Protein AF-A0A1H9D4H9-F1 (afdb_monomer)

Solvent-accessible surface area (backbone atoms only — not comparable to full-atom values): 11178 Å² total; per-residue (Å²): 111,78,70,59,55,57,53,53,54,55,55,55,55,56,53,53,57,52,51,54,52,53,51,52,52,51,53,45,40,70,75,15,50,81,65,98,83,76,92,59,64,77,40,55,32,38,53,72,90,82,38,67,74,41,80,56,94,44,71,64,58,40,69,73,37,73,56,44,46,46,28,37,34,53,35,36,35,32,48,80,96,44,78,44,79,38,47,21,41,35,42,37,32,69,83,77,74,46,74,30,62,32,67,25,40,93,77,70,44,82,38,57,80,39,59,40,72,57,45,68,47,70,42,93,48,68,68,51,46,55,52,40,48,58,50,49,50,54,60,61,42,35,63,54,86,52,50,78,46,80,72,44,80,60,76,52,38,37,36,34,30,33,30,42,87,86,47,101,48,60,70,34,24,41,38,38,34,34,58,93,37,24,34,47,35,44,32,38,23,37,59,88,80,63,47,76,75,45,79,39,100

Structure (mmCIF, N/CA/C/O backbone):
data_AF-A0A1H9D4H9-F1
#
_entry.id   AF-A0A1H9D4H9-F1
#
loop_
_atom_site.group_PDB
_atom_site.id
_atom_site.type_symbol
_atom_site.label_atom_id
_atom_site.label_alt_id
_atom_site.label_comp_id
_atom_site.label_asym_id
_atom_site.label_entity_id
_atom_site.label_seq_id
_atom_site.pdbx_PDB_ins_code
_atom_site.Cartn_x
_atom_site.Cartn_y
_atom_site.Cartn_z
_atom_site.occupancy
_atom_site.B_iso_or_equiv
_atom_site.auth_seq_id
_atom_site.auth_comp_id
_atom_site.auth_asym_id
_atom_site.auth_atom_id
_atom_site.pdbx_PDB_model_num
ATOM 1 N N . MET A 1 1 ? 35.170 -11.767 28.342 1.00 50.78 1 MET A N 1
ATOM 2 C CA . MET A 1 1 ? 33.877 -12.378 27.950 1.00 50.78 1 MET A CA 1
ATOM 3 C C . MET A 1 1 ? 32.816 -11.362 27.512 1.00 50.78 1 MET A C 1
ATOM 5 O O . MET A 1 1 ? 32.303 -11.534 26.418 1.00 50.78 1 MET A O 1
ATOM 9 N N . LYS A 1 2 ? 32.535 -10.269 28.248 1.00 44.97 2 LYS A N 1
ATOM 10 C CA . LYS A 1 2 ? 31.530 -9.253 27.831 1.00 44.97 2 LYS A CA 1
ATOM 11 C C . LYS A 1 2 ? 31.783 -8.592 26.458 1.00 44.97 2 LYS A C 1
ATOM 13 O O . LYS A 1 2 ? 30.833 -8.345 25.730 1.00 44.97 2 LYS A O 1
ATOM 18 N N . LYS A 1 3 ? 33.046 -8.360 26.066 1.00 45.44 3 LYS A N 1
ATOM 19 C CA . LYS A 1 3 ? 33.388 -7.782 24.747 1.00 45.44 3 LYS A CA 1
ATOM 20 C C . LYS A 1 3 ? 33.215 -8.761 23.574 1.00 45.44 3 LYS A C 1
ATOM 22 O O . LYS A 1 3 ? 32.896 -8.322 22.483 1.00 45.44 3 LYS A O 1
ATOM 27 N N . ILE A 1 4 ? 33.376 -10.069 23.798 1.00 53.84 4 ILE A N 1
ATOM 28 C CA . ILE A 1 4 ? 33.239 -11.095 22.744 1.00 53.84 4 ILE A CA 1
ATOM 29 C C . ILE A 1 4 ? 31.760 -11.288 22.376 1.00 53.84 4 ILE A C 1
ATOM 31 O O . ILE A 1 4 ? 31.432 -11.415 21.203 1.00 53.84 4 ILE A O 1
ATOM 35 N N . ILE A 1 5 ? 30.861 -11.207 23.362 1.00 53.88 5 ILE A N 1
ATOM 36 C CA . ILE A 1 5 ? 29.409 -11.299 23.143 1.00 53.88 5 ILE A CA 1
ATOM 37 C C . ILE A 1 5 ? 28.909 -10.132 22.270 1.00 53.88 5 ILE A C 1
ATOM 39 O O . ILE A 1 5 ? 28.113 -10.353 21.365 1.00 53.88 5 ILE A O 1
ATOM 43 N N . LEU A 1 6 ? 29.432 -8.914 22.466 1.00 47.88 6 LEU A N 1
ATOM 44 C CA . LEU A 1 6 ? 29.043 -7.739 21.674 1.00 47.88 6 LEU A CA 1
ATOM 45 C C . LEU A 1 6 ? 29.435 -7.860 20.185 1.00 47.88 6 LEU A C 1
ATOM 47 O O . LEU A 1 6 ? 28.669 -7.456 19.317 1.00 47.88 6 LEU A O 1
ATOM 51 N N . TYR A 1 7 ? 30.591 -8.463 19.883 1.00 48.72 7 TYR A N 1
ATOM 52 C CA . TYR A 1 7 ? 31.032 -8.700 18.500 1.00 48.72 7 TYR A CA 1
ATOM 53 C C . TYR A 1 7 ? 30.215 -9.790 17.794 1.00 48.72 7 TYR A C 1
ATOM 55 O O . TYR A 1 7 ? 29.928 -9.663 16.607 1.00 48.72 7 TYR A O 1
ATOM 63 N N . ILE A 1 8 ? 29.793 -10.831 18.517 1.00 54.91 8 ILE A N 1
ATOM 64 C CA . ILE A 1 8 ? 28.962 -11.904 17.952 1.00 54.91 8 ILE A CA 1
ATOM 65 C C . ILE A 1 8 ? 27.572 -11.369 17.569 1.00 54.91 8 ILE A C 1
ATOM 67 O O . ILE A 1 8 ? 27.093 -11.660 16.476 1.00 54.91 8 ILE A O 1
ATOM 71 N N . PHE A 1 9 ? 26.959 -10.515 18.399 1.00 50.50 9 PHE A N 1
ATOM 72 C CA . PHE A 1 9 ? 25.676 -9.880 18.061 1.00 50.50 9 PHE A CA 1
ATOM 73 C C . PHE A 1 9 ? 25.766 -8.948 16.841 1.00 50.50 9 PHE A C 1
ATOM 75 O O . PHE A 1 9 ? 24.842 -8.921 16.029 1.00 50.50 9 PHE A O 1
ATOM 82 N N . LEU A 1 10 ? 26.887 -8.239 16.662 1.00 46.19 10 LEU A N 1
ATOM 83 C CA . LEU A 1 10 ? 27.097 -7.355 15.510 1.00 46.19 10 LEU A CA 1
ATOM 84 C C . LEU A 1 10 ? 27.213 -8.138 14.186 1.00 46.19 10 LEU A C 1
ATOM 86 O O . LEU A 1 10 ? 26.671 -7.721 13.165 1.00 46.19 10 LEU A O 1
ATOM 90 N N . ILE A 1 11 ? 27.884 -9.295 14.205 1.00 50.88 11 ILE A N 1
ATOM 91 C CA . ILE A 1 11 ? 28.081 -10.140 13.015 1.00 50.88 11 ILE A CA 1
ATOM 92 C C . ILE A 1 11 ? 26.782 -10.859 12.619 1.00 50.88 11 ILE A C 1
ATOM 94 O O . ILE A 1 11 ? 26.491 -10.990 11.431 1.00 50.88 11 ILE A O 1
ATOM 98 N N . ILE A 1 12 ? 25.971 -11.300 13.585 1.00 53.00 12 ILE A N 1
ATOM 99 C CA . ILE A 1 12 ? 24.691 -11.968 13.295 1.00 53.00 12 ILE A CA 1
ATOM 100 C C . ILE A 1 12 ? 23.678 -10.975 12.696 1.00 53.00 12 ILE A C 1
ATOM 102 O O . ILE A 1 12 ? 22.987 -11.318 11.738 1.00 53.00 12 ILE A O 1
ATOM 106 N N . GLY A 1 13 ? 23.644 -9.728 13.186 1.00 47.91 13 GLY A N 1
ATOM 107 C CA . GLY A 1 13 ? 22.749 -8.686 12.664 1.00 47.91 13 GLY A CA 1
ATOM 108 C C . GLY A 1 13 ? 23.037 -8.279 11.212 1.00 47.91 13 GLY A C 1
ATOM 109 O O . GLY A 1 13 ? 22.105 -8.069 10.439 1.00 47.91 13 GLY A O 1
ATOM 110 N N . LEU A 1 14 ? 24.312 -8.224 10.809 1.00 46.81 14 LEU A N 1
ATOM 111 C CA . LEU A 1 14 ? 24.704 -7.861 9.438 1.00 46.81 14 LEU A CA 1
ATOM 112 C C . LEU A 1 14 ? 24.436 -8.983 8.420 1.00 46.81 14 LEU A C 1
ATOM 114 O O . LEU A 1 14 ? 24.066 -8.704 7.279 1.00 46.81 14 LEU A O 1
ATOM 118 N N . ASN A 1 15 ? 24.585 -10.248 8.825 1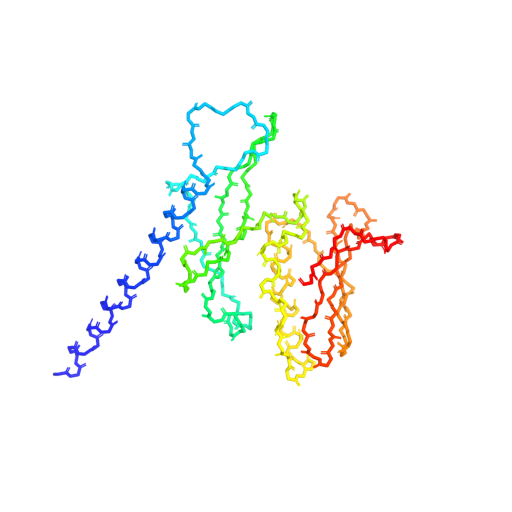.00 42.22 15 ASN A N 1
ATOM 119 C CA . ASN A 1 15 ? 24.341 -11.386 7.934 1.00 42.22 15 ASN A CA 1
ATOM 120 C C . ASN A 1 15 ? 22.844 -11.618 7.672 1.00 42.22 15 ASN A C 1
ATOM 122 O O . ASN A 1 15 ? 22.478 -11.914 6.536 1.00 42.22 15 ASN A O 1
ATOM 126 N N . GLY A 1 16 ? 21.978 -11.420 8.676 1.00 51.31 16 GLY A N 1
ATOM 127 C CA . GLY A 1 16 ? 20.524 -11.537 8.498 1.00 51.31 16 GLY A CA 1
ATOM 128 C C . GLY A 1 16 ? 19.964 -10.505 7.513 1.00 51.31 16 GLY A C 1
ATOM 129 O O . GLY A 1 16 ? 19.239 -10.860 6.587 1.00 51.31 16 GLY A O 1
ATOM 130 N N . PHE A 1 17 ? 20.394 -9.245 7.639 1.00 52.75 17 PHE A N 1
ATOM 131 C CA . PHE A 1 17 ? 19.939 -8.151 6.771 1.00 52.75 17 PHE A CA 1
ATOM 132 C C . PHE A 1 17 ? 20.418 -8.306 5.315 1.00 52.75 17 PHE A C 1
ATOM 134 O O . PHE A 1 17 ? 19.699 -7.980 4.370 1.00 52.75 17 PHE A O 1
ATOM 141 N N . SER A 1 18 ? 21.632 -8.840 5.123 1.00 58.00 18 SER A N 1
ATOM 142 C CA . SER A 1 18 ? 22.182 -9.152 3.797 1.00 58.00 18 SER A CA 1
ATOM 143 C C . SER A 1 18 ? 21.421 -10.297 3.117 1.00 58.00 18 SER A C 1
ATOM 145 O O . SER A 1 18 ? 21.116 -10.227 1.926 1.00 58.00 18 SER A O 1
ATOM 147 N N . GLN A 1 19 ? 21.057 -11.337 3.873 1.00 61.34 19 GLN A N 1
ATOM 148 C CA . GLN A 1 19 ? 20.348 -12.497 3.337 1.00 61.34 19 GLN A CA 1
ATOM 149 C C . GLN A 1 19 ? 18.911 -12.163 2.907 1.00 61.34 19 GLN A C 1
ATOM 151 O O . GLN A 1 19 ? 18.505 -12.558 1.814 1.00 61.34 19 GLN A O 1
ATOM 156 N N . GLU A 1 20 ? 18.165 -11.401 3.714 1.00 61.66 20 GLU A N 1
ATOM 157 C CA . GLU A 1 20 ? 16.799 -10.967 3.374 1.00 61.66 20 GLU A CA 1
ATOM 158 C C . GLU A 1 20 ? 16.781 -10.031 2.154 1.00 61.66 20 GLU A C 1
ATOM 160 O O . GLU A 1 20 ? 15.977 -10.218 1.240 1.00 61.66 20 GLU A O 1
ATOM 165 N N . SER A 1 21 ? 17.726 -9.087 2.077 1.00 71.31 21 SER A N 1
ATOM 166 C CA . SER A 1 21 ? 17.883 -8.194 0.920 1.00 71.31 21 SER A CA 1
ATOM 167 C C . SER A 1 21 ? 18.187 -8.964 -0.373 1.00 71.31 21 SER A C 1
ATOM 169 O O . SER A 1 21 ? 17.576 -8.713 -1.414 1.00 71.31 21 SER A O 1
ATOM 171 N N . ASN A 1 22 ? 19.066 -9.971 -0.311 1.00 83.88 22 ASN A N 1
ATOM 172 C CA . ASN A 1 22 ? 19.381 -10.817 -1.465 1.00 83.88 22 ASN A CA 1
ATOM 173 C C . ASN A 1 22 ? 18.179 -11.654 -1.922 1.00 83.88 22 ASN A C 1
ATOM 175 O O . ASN A 1 22 ? 17.971 -11.835 -3.123 1.00 83.88 22 ASN A O 1
ATOM 179 N N . GLN A 1 23 ? 17.374 -12.143 -0.978 1.00 91.50 23 GLN A N 1
ATOM 180 C CA . GLN A 1 23 ? 16.175 -12.911 -1.292 1.00 91.50 23 GLN A CA 1
ATOM 181 C C . GLN A 1 23 ? 15.099 -12.040 -1.957 1.00 91.50 23 GLN A C 1
ATOM 183 O O . GLN A 1 23 ? 14.513 -12.456 -2.956 1.00 91.50 23 GLN A O 1
ATOM 188 N N . LEU A 1 24 ? 14.885 -10.817 -1.464 1.00 94.12 24 LEU A N 1
ATOM 189 C CA . LEU A 1 24 ? 13.976 -9.856 -2.087 1.00 94.12 24 LEU A CA 1
ATOM 190 C C . LEU A 1 24 ? 14.414 -9.503 -3.515 1.00 94.12 24 LEU A C 1
ATOM 192 O O . LEU A 1 24 ? 13.595 -9.541 -4.431 1.00 94.12 24 LEU A O 1
ATOM 196 N N . ILE A 1 25 ? 15.701 -9.201 -3.720 1.00 94.69 25 ILE A N 1
ATOM 197 C CA . ILE A 1 25 ? 16.250 -8.903 -5.052 1.00 94.69 25 ILE A CA 1
ATOM 198 C C . ILE A 1 25 ? 16.001 -10.074 -6.006 1.00 94.69 25 ILE A C 1
ATOM 200 O O . ILE A 1 25 ? 15.534 -9.856 -7.120 1.00 94.69 25 ILE A O 1
ATOM 204 N N . LYS A 1 26 ? 16.239 -11.314 -5.559 1.00 94.44 26 LYS A N 1
ATOM 205 C CA . LYS A 1 26 ? 15.967 -12.513 -6.359 1.00 94.44 26 LYS A CA 1
ATOM 206 C C . LYS A 1 26 ? 14.496 -12.597 -6.782 1.00 94.44 26 LYS A C 1
ATOM 208 O O . LYS A 1 26 ? 14.224 -12.772 -7.966 1.00 94.44 26 LYS A O 1
ATOM 213 N N . LEU A 1 27 ? 13.560 -12.426 -5.846 1.00 96.38 27 LEU A N 1
ATOM 214 C CA . LEU A 1 27 ? 12.121 -12.459 -6.141 1.00 96.38 27 LEU A CA 1
ATOM 215 C C . LEU A 1 27 ? 11.698 -11.351 -7.114 1.00 96.38 27 LEU A C 1
ATOM 217 O O . LEU A 1 27 ? 10.867 -11.584 -7.989 1.00 96.38 27 LEU A O 1
ATOM 221 N N . LEU A 1 28 ? 12.271 -10.153 -6.980 1.00 96.38 28 LEU A N 1
ATOM 222 C CA . LEU A 1 28 ? 12.006 -9.042 -7.893 1.00 96.38 28 LEU A CA 1
ATOM 223 C C . LEU A 1 28 ? 12.513 -9.339 -9.307 1.00 96.38 28 LEU A C 1
ATOM 225 O O . LEU A 1 28 ? 11.776 -9.123 -10.263 1.00 96.38 28 LEU A O 1
ATOM 229 N N . THR A 1 29 ? 13.728 -9.873 -9.449 1.00 94.62 29 THR A N 1
ATOM 230 C CA . THR A 1 29 ? 14.290 -10.251 -10.755 1.00 94.62 29 THR A CA 1
ATOM 231 C C . THR A 1 29 ? 13.500 -11.386 -11.410 1.00 94.62 29 THR A C 1
ATOM 233 O O . THR A 1 29 ? 13.307 -11.375 -12.622 1.00 94.62 29 THR A O 1
ATOM 236 N N . GLU A 1 30 ? 13.007 -12.349 -10.626 1.00 93.94 30 GLU A N 1
ATOM 237 C CA . GLU A 1 30 ? 12.150 -13.431 -11.128 1.00 93.94 30 GLU A CA 1
ATOM 238 C C . GLU A 1 30 ? 10.779 -12.914 -11.591 1.00 93.94 30 GLU A C 1
ATOM 240 O O . GLU A 1 30 ? 10.284 -13.337 -12.637 1.00 93.94 30 GLU A O 1
ATOM 245 N N . LYS A 1 31 ? 10.168 -11.987 -10.837 1.00 93.94 31 LYS A N 1
ATOM 246 C CA . LYS A 1 31 ? 8.842 -11.429 -11.152 1.00 93.94 31 LYS A CA 1
ATOM 247 C C . LYS A 1 31 ? 8.876 -10.411 -12.296 1.00 93.94 31 LYS 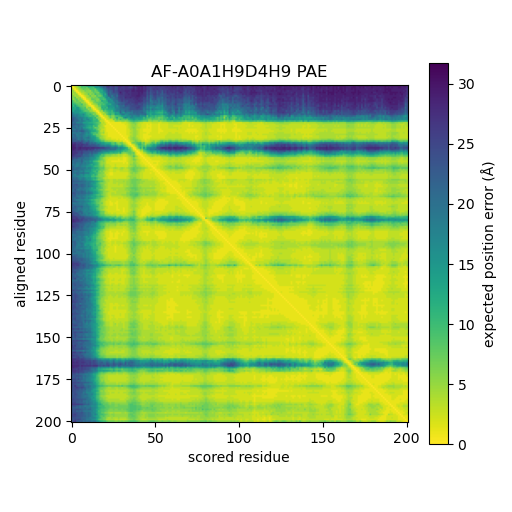A C 1
ATOM 249 O O . LYS A 1 31 ? 7.928 -10.355 -13.076 1.00 93.94 31 LYS A O 1
ATOM 254 N N . PHE A 1 32 ? 9.955 -9.638 -12.409 1.00 93.69 32 PHE A N 1
ATOM 255 C CA . PHE A 1 32 ? 10.118 -8.540 -13.368 1.00 93.69 32 PHE A CA 1
ATOM 256 C C . PHE A 1 32 ? 11.433 -8.677 -14.157 1.00 93.69 32 PHE A C 1
ATOM 258 O O . PHE A 1 32 ? 12.336 -7.844 -14.017 1.00 93.69 32 PHE A O 1
ATOM 265 N N . PRO A 1 33 ? 11.589 -9.746 -14.959 1.00 90.56 33 PRO A N 1
ATOM 266 C CA . PRO A 1 33 ? 12.856 -10.062 -15.601 1.00 90.56 33 PRO A CA 1
ATOM 267 C C . PRO A 1 33 ? 13.197 -9.080 -16.723 1.00 90.56 33 PRO A C 1
ATOM 269 O O . PRO A 1 33 ? 12.352 -8.725 -17.545 1.00 90.56 33 PRO A O 1
ATOM 272 N N . VAL A 1 34 ? 14.480 -8.738 -16.831 1.00 83.94 34 VAL A N 1
ATOM 273 C CA . VAL A 1 34 ? 15.033 -8.134 -18.047 1.00 83.94 34 VAL A CA 1
ATOM 274 C C . VAL A 1 34 ? 15.054 -9.224 -19.122 1.00 83.94 34 VAL A C 1
ATOM 276 O O . VAL A 1 34 ? 15.744 -10.230 -18.955 1.00 83.94 34 VAL A O 1
ATOM 279 N N . LYS A 1 35 ? 14.298 -9.068 -20.214 1.00 73.31 35 LYS A N 1
ATOM 280 C CA . LYS A 1 35 ? 14.474 -9.909 -21.409 1.00 73.31 35 LYS A CA 1
ATOM 281 C C . LYS A 1 35 ? 14.896 -9.042 -22.581 1.00 73.31 35 LYS A C 1
ATOM 283 O O . LYS A 1 35 ? 14.425 -7.922 -22.735 1.00 73.31 35 LYS A O 1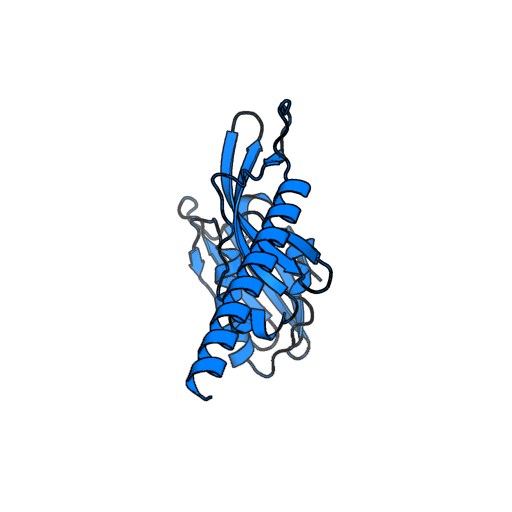
ATOM 288 N N . GLU A 1 36 ? 15.762 -9.600 -23.413 1.00 60.28 36 GLU A N 1
ATOM 289 C CA . GLU A 1 36 ? 16.399 -8.907 -24.538 1.00 60.28 36 GLU A CA 1
ATOM 290 C C . GLU A 1 36 ? 15.419 -8.549 -25.672 1.00 60.28 36 GLU A C 1
ATOM 292 O O . GLU A 1 36 ? 15.740 -7.732 -26.528 1.00 60.28 36 GLU A O 1
ATOM 297 N N . SER A 1 37 ? 14.214 -9.131 -25.681 1.00 60.03 37 SER A N 1
ATOM 298 C CA . SER A 1 37 ? 13.222 -8.971 -26.748 1.00 60.03 37 SER A CA 1
ATOM 299 C C . SER A 1 37 ? 11.847 -8.583 -26.193 1.00 60.03 37 SER A C 1
ATOM 301 O O . SER A 1 37 ? 10.932 -9.410 -26.142 1.00 60.03 37 SER A O 1
ATOM 303 N N . PHE A 1 38 ? 11.679 -7.339 -25.756 1.00 58.59 38 PHE A N 1
ATOM 304 C CA . PHE A 1 38 ? 10.358 -6.823 -25.405 1.00 58.59 38 PHE A CA 1
ATOM 305 C C . PHE A 1 38 ? 9.978 -5.649 -26.305 1.00 58.59 38 PHE A C 1
ATOM 307 O O . PHE A 1 38 ? 10.626 -4.610 -26.307 1.00 58.59 38 PHE A O 1
ATOM 314 N N . VAL A 1 39 ? 8.915 -5.866 -27.082 1.00 54.81 39 VAL A N 1
ATOM 315 C CA . VAL A 1 39 ? 8.202 -4.873 -27.900 1.00 54.81 39 VAL A CA 1
ATOM 316 C C . VAL A 1 39 ? 6.710 -4.991 -27.561 1.00 54.81 39 VAL A C 1
ATOM 318 O O . VAL A 1 39 ? 5.881 -5.241 -28.431 1.00 54.81 39 VAL A O 1
ATOM 321 N N . ALA A 1 40 ? 6.377 -4.991 -26.269 1.00 63.69 40 ALA A N 1
ATOM 322 C CA . ALA A 1 40 ? 4.999 -5.161 -25.821 1.00 63.69 40 ALA A CA 1
ATOM 323 C C . ALA A 1 40 ? 4.691 -4.269 -24.616 1.00 63.69 40 ALA A C 1
ATOM 325 O O . ALA A 1 40 ? 5.517 -4.110 -23.716 1.00 63.69 40 ALA A O 1
ATOM 326 N N . ASP A 1 41 ? 3.485 -3.716 -24.630 1.00 69.69 41 ASP A N 1
ATOM 327 C CA . ASP A 1 41 ? 2.996 -2.752 -23.651 1.00 69.69 41 ASP A CA 1
ATOM 328 C C . ASP A 1 41 ? 2.658 -3.408 -22.313 1.00 69.69 41 ASP A C 1
ATOM 330 O O . ASP A 1 41 ? 2.282 -4.580 -22.236 1.00 69.69 41 ASP A O 1
ATOM 334 N N . GLY A 1 42 ? 2.753 -2.619 -21.244 1.00 77.50 42 GLY A N 1
ATOM 335 C CA . GLY A 1 42 ? 2.397 -3.033 -19.889 1.00 77.50 42 GLY A CA 1
ATOM 336 C C . GLY A 1 42 ? 3.463 -3.892 -19.208 1.00 77.50 42 GLY A C 1
ATOM 337 O O . GLY A 1 42 ? 3.185 -4.514 -18.181 1.00 77.50 42 GLY A O 1
ATOM 338 N N . ILE A 1 43 ? 4.679 -3.935 -19.756 1.00 87.75 43 ILE A N 1
ATOM 339 C CA . ILE A 1 43 ? 5.775 -4.725 -19.196 1.00 87.75 43 ILE A CA 1
ATOM 340 C C . ILE A 1 43 ? 6.480 -3.944 -18.096 1.00 87.75 43 ILE A C 1
ATOM 342 O O . ILE A 1 43 ? 6.878 -2.796 -18.273 1.00 87.75 43 ILE A O 1
ATOM 346 N N . TRP A 1 44 ? 6.685 -4.619 -16.969 1.00 91.62 44 TRP A N 1
ATOM 347 C CA . TRP A 1 44 ? 7.467 -4.137 -15.838 1.00 91.62 44 TRP A CA 1
ATOM 348 C C . TRP A 1 44 ? 8.815 -4.856 -15.786 1.00 91.62 44 TRP A C 1
ATOM 350 O O . TRP A 1 44 ? 8.867 -6.088 -15.808 1.00 91.62 44 TRP A O 1
ATOM 360 N N . ILE A 1 45 ? 9.899 -4.089 -15.695 1.00 92.62 45 ILE A N 1
ATOM 361 C CA . ILE A 1 45 ? 11.278 -4.578 -15.688 1.00 92.62 45 ILE A CA 1
ATOM 362 C C . ILE A 1 45 ? 12.012 -4.037 -14.466 1.00 92.62 45 ILE A C 1
ATOM 364 O O . ILE A 1 45 ? 12.062 -2.832 -14.215 1.00 92.62 45 ILE A O 1
ATOM 368 N N . TYR A 1 46 ? 12.626 -4.943 -13.708 1.00 94.31 46 TYR A N 1
ATOM 369 C CA . TYR A 1 46 ? 13.451 -4.595 -12.565 1.00 94.31 46 TYR A CA 1
ATOM 370 C C . TYR A 1 46 ? 14.941 -4.704 -12.904 1.00 94.31 46 TYR A C 1
ATOM 372 O O . TYR A 1 46 ? 15.498 -5.790 -13.067 1.00 94.31 46 TYR A O 1
ATOM 380 N N . HIS A 1 47 ? 15.612 -3.555 -12.952 1.00 91.56 47 HIS A N 1
ATOM 381 C CA . HIS A 1 47 ? 17.054 -3.468 -13.165 1.00 91.56 47 HIS A CA 1
ATOM 382 C C . HIS A 1 47 ? 17.813 -3.530 -11.829 1.00 91.56 47 HIS A C 1
ATOM 384 O O . HIS A 1 47 ? 18.174 -2.504 -11.249 1.00 91.56 47 HIS A O 1
ATOM 390 N N . SER A 1 48 ? 18.086 -4.744 -11.336 1.00 91.44 48 SER A N 1
ATOM 391 C CA . SER A 1 48 ? 18.727 -4.976 -10.027 1.00 91.44 48 SER A CA 1
ATOM 392 C C . SER A 1 48 ? 20.129 -4.376 -9.870 1.00 91.44 48 SER A C 1
ATOM 394 O O . SER A 1 48 ? 20.620 -4.242 -8.746 1.00 91.44 48 SER A O 1
ATOM 396 N N . GLU A 1 49 ? 20.799 -4.049 -10.976 1.00 86.75 49 GLU A N 1
ATOM 397 C CA . GLU A 1 49 ? 22.119 -3.408 -10.990 1.00 86.75 49 GLU A CA 1
ATOM 398 C C . GLU A 1 49 ? 22.060 -1.953 -10.511 1.00 86.75 49 GLU A C 1
ATOM 400 O O . GLU A 1 49 ? 22.944 -1.518 -9.774 1.00 86.75 49 GLU A O 1
ATOM 405 N N . PHE A 1 50 ? 20.984 -1.237 -10.854 1.00 86.56 50 PHE A N 1
ATOM 406 C CA . PHE A 1 50 ? 20.835 0.200 -10.592 1.00 86.56 50 PHE A CA 1
ATOM 407 C C . PHE A 1 50 ? 19.812 0.496 -9.492 1.00 86.56 50 PHE A C 1
ATOM 409 O O . PHE A 1 50 ? 19.986 1.430 -8.712 1.00 86.56 50 PHE A O 1
ATOM 416 N N . ASN A 1 51 ? 18.774 -0.333 -9.378 1.00 90.94 51 ASN A N 1
ATOM 417 C CA . ASN A 1 51 ? 17.650 -0.085 -8.485 1.00 90.94 51 ASN A CA 1
ATOM 418 C C . ASN A 1 51 ? 17.724 -1.027 -7.284 1.00 90.94 51 ASN A C 1
ATOM 420 O O . ASN A 1 51 ? 17.420 -2.213 -7.388 1.00 90.94 51 ASN A O 1
ATOM 424 N N . LYS A 1 52 ? 18.129 -0.522 -6.115 1.00 92.25 52 LYS A N 1
ATOM 425 C CA . LYS A 1 52 ? 18.129 -1.307 -4.869 1.00 92.25 52 LYS A CA 1
ATOM 426 C C . LYS A 1 52 ? 16.852 -1.047 -4.067 1.00 92.25 52 LYS A C 1
ATOM 428 O O . LYS A 1 52 ? 16.481 0.119 -3.925 1.00 92.25 52 LYS A O 1
ATOM 433 N N . PRO A 1 53 ? 16.192 -2.087 -3.520 1.00 94.94 53 PRO A N 1
ATOM 434 C CA . PRO A 1 53 ? 15.043 -1.884 -2.651 1.00 94.94 53 PRO A CA 1
ATOM 435 C C . PRO A 1 53 ? 15.447 -1.114 -1.393 1.00 94.94 53 PRO A C 1
ATOM 437 O O . PRO A 1 53 ? 16.457 -1.424 -0.758 1.00 94.94 53 PRO A O 1
ATOM 440 N N . LYS A 1 54 ? 14.642 -0.126 -1.012 1.00 94.56 54 LYS A N 1
ATOM 441 C CA . LYS A 1 54 ? 14.799 0.653 0.214 1.00 94.56 54 LYS A CA 1
ATOM 442 C C . LYS A 1 54 ? 13.678 0.292 1.175 1.00 94.56 54 LYS A C 1
ATOM 444 O O . LYS A 1 54 ? 12.509 0.448 0.844 1.00 94.56 54 LYS A O 1
ATOM 449 N N . LYS A 1 55 ? 14.025 -0.171 2.374 1.00 94.69 55 LYS A N 1
ATOM 450 C CA . LYS A 1 55 ? 13.035 -0.454 3.419 1.00 94.6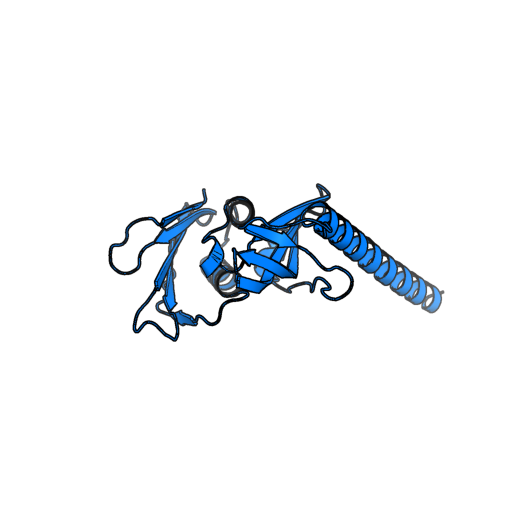9 55 LYS A CA 1
ATOM 451 C C . LYS A 1 55 ? 12.344 0.843 3.849 1.00 94.69 55 LYS A C 1
ATOM 453 O O . LYS A 1 55 ? 13.009 1.867 4.025 1.00 94.69 55 LYS A O 1
ATOM 458 N N . LEU A 1 56 ? 11.023 0.798 3.982 1.00 94.81 56 LEU A N 1
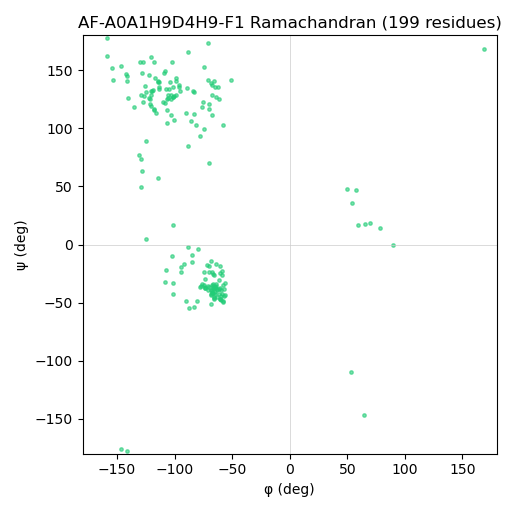ATOM 459 C CA . LEU A 1 56 ? 10.208 1.901 4.480 1.00 94.81 56 LEU A CA 1
ATOM 460 C C . LEU A 1 56 ? 9.840 1.634 5.938 1.00 94.81 56 LEU A C 1
ATOM 462 O O . LEU A 1 56 ? 9.295 0.581 6.264 1.00 94.81 56 LEU A O 1
ATOM 466 N N . GLU A 1 57 ? 10.125 2.600 6.805 1.00 92.94 57 GLU A N 1
ATOM 467 C CA . GLU A 1 57 ? 9.786 2.538 8.226 1.00 92.94 57 GLU A CA 1
ATOM 468 C C . GLU A 1 57 ? 8.356 3.049 8.427 1.00 92.94 57 GLU A C 1
ATOM 470 O O . GLU A 1 57 ? 8.100 4.247 8.321 1.00 92.94 57 GLU A O 1
ATOM 475 N N . MET A 1 58 ? 7.433 2.125 8.700 1.00 94.69 58 MET A N 1
ATOM 476 C CA . MET A 1 58 ? 6.012 2.392 8.967 1.00 94.69 58 MET A CA 1
ATOM 477 C C . MET A 1 58 ? 5.614 1.631 10.240 1.00 94.69 58 MET A C 1
ATOM 479 O O . MET A 1 58 ? 5.078 0.522 10.147 1.00 94.69 58 MET A O 1
ATOM 483 N N . PRO A 1 59 ? 5.989 2.135 11.434 1.00 94.00 59 PRO A N 1
ATOM 484 C CA . PRO A 1 59 ? 5.913 1.372 12.677 1.00 94.00 59 PRO A CA 1
ATOM 485 C C . PRO A 1 59 ? 4.516 0.843 13.001 1.00 94.00 59 PRO A C 1
ATOM 487 O O . PRO A 1 59 ? 4.389 -0.281 13.492 1.00 94.00 59 PRO A O 1
ATOM 490 N N . PHE A 1 60 ? 3.464 1.622 12.734 1.00 94.62 60 PHE A N 1
ATOM 491 C CA . PHE A 1 60 ? 2.103 1.195 13.024 1.00 94.62 60 PHE A CA 1
ATOM 492 C C . PHE A 1 60 ? 1.689 0.041 12.104 1.00 94.62 60 PHE A C 1
ATOM 494 O O . PHE A 1 60 ? 1.274 -1.017 12.586 1.00 94.62 60 PHE A O 1
ATOM 501 N N . ILE A 1 61 ? 1.859 0.191 10.793 1.00 93.94 61 ILE A N 1
ATOM 502 C CA . ILE A 1 61 ? 1.550 -0.840 9.799 1.00 93.94 61 ILE A CA 1
ATOM 503 C C . ILE A 1 61 ? 2.386 -2.098 10.042 1.00 93.94 61 ILE A C 1
ATOM 505 O O . ILE A 1 61 ? 1.833 -3.194 10.096 1.00 93.94 61 ILE A O 1
ATOM 509 N N . GLN A 1 62 ? 3.694 -1.964 10.263 1.00 92.94 62 GLN A N 1
ATOM 510 C CA . GLN A 1 62 ? 4.585 -3.101 10.511 1.00 92.94 62 GLN A CA 1
ATOM 511 C C . GLN A 1 62 ? 4.242 -3.846 11.808 1.00 92.94 62 GLN A C 1
ATOM 513 O O . GLN A 1 62 ? 4.350 -5.070 11.858 1.00 92.94 62 GLN A O 1
ATOM 518 N N . SER A 1 63 ? 3.778 -3.143 12.849 1.00 93.88 63 SER A N 1
ATOM 519 C CA . SER A 1 63 ? 3.322 -3.793 14.085 1.00 93.88 63 SER A CA 1
ATOM 520 C C . SER A 1 63 ? 2.058 -4.640 13.893 1.00 93.88 63 SER A C 1
ATOM 522 O O . SER A 1 63 ? 1.858 -5.606 14.628 1.00 93.88 63 SER A O 1
ATOM 524 N N . ASN A 1 64 ? 1.236 -4.316 12.889 1.00 93.75 64 ASN A N 1
ATOM 525 C CA . ASN A 1 64 ? 0.021 -5.058 12.546 1.00 93.75 64 ASN A CA 1
ATOM 526 C C . ASN A 1 64 ? 0.256 -6.115 11.455 1.00 93.75 64 ASN A C 1
ATOM 528 O O . ASN A 1 64 ? -0.466 -7.107 11.393 1.00 93.75 64 ASN A O 1
ATOM 532 N N . LEU A 1 65 ? 1.291 -5.943 10.630 1.00 92.44 65 LEU A N 1
ATOM 533 C CA . LEU A 1 65 ? 1.689 -6.851 9.554 1.00 92.44 65 LEU A CA 1
ATOM 534 C C . LEU A 1 65 ? 3.055 -7.481 9.854 1.00 92.44 65 LEU A C 1
ATOM 536 O O . LEU A 1 65 ? 3.990 -7.369 9.070 1.00 92.44 65 LEU A O 1
ATOM 540 N N . THR A 1 66 ? 3.181 -8.166 10.991 1.00 91.12 66 THR A N 1
ATOM 541 C CA . THR A 1 66 ? 4.477 -8.604 11.554 1.00 91.12 66 THR A CA 1
ATOM 542 C C . THR A 1 66 ? 5.298 -9.553 10.671 1.00 91.12 66 THR A C 1
ATOM 544 O O . THR A 1 66 ? 6.524 -9.605 10.789 1.00 91.12 66 THR A O 1
ATOM 547 N N . ASN A 1 67 ? 4.646 -10.293 9.769 1.00 92.38 67 ASN A N 1
ATOM 548 C CA . ASN A 1 67 ? 5.312 -11.172 8.800 1.00 92.38 67 ASN A CA 1
ATOM 549 C C . ASN A 1 67 ? 5.769 -10.444 7.532 1.00 92.38 67 ASN A C 1
ATOM 551 O O . ASN A 1 67 ? 6.475 -11.033 6.712 1.00 92.38 67 ASN A O 1
ATOM 555 N N . TYR A 1 68 ? 5.369 -9.188 7.365 1.00 94.31 68 TYR A N 1
ATOM 556 C CA . TYR A 1 68 ? 5.622 -8.414 6.170 1.00 94.31 68 TYR A CA 1
ATOM 557 C C . TYR A 1 68 ? 6.657 -7.326 6.412 1.00 94.31 68 TYR A C 1
ATOM 559 O O . TYR A 1 68 ? 6.765 -6.749 7.493 1.00 94.31 68 TYR A O 1
ATOM 567 N N . GLU A 1 69 ? 7.393 -7.013 5.357 1.00 95.31 69 GLU A N 1
ATOM 568 C CA . GLU A 1 69 ? 8.258 -5.847 5.300 1.00 95.31 69 GLU A CA 1
ATOM 569 C C . GLU A 1 69 ? 7.904 -5.010 4.081 1.00 95.31 69 GLU A C 1
ATOM 571 O O . GLU A 1 69 ? 7.672 -5.540 2.993 1.00 95.31 69 GLU A O 1
ATOM 576 N N . LEU A 1 70 ? 7.840 -3.696 4.275 1.00 96.06 70 LEU A N 1
ATOM 577 C CA . LEU A 1 70 ? 7.509 -2.755 3.219 1.00 96.06 70 LEU A CA 1
ATOM 578 C C . LEU A 1 70 ? 8.790 -2.148 2.655 1.00 96.06 70 LEU A C 1
ATOM 580 O O . LEU A 1 70 ? 9.623 -1.620 3.394 1.00 96.06 70 LEU A O 1
ATOM 584 N N . TYR A 1 71 ? 8.918 -2.194 1.339 1.00 96.56 71 TYR A N 1
ATOM 585 C CA . TYR A 1 71 ? 10.021 -1.607 0.599 1.00 96.56 71 TYR A CA 1
ATOM 586 C C . TYR A 1 71 ? 9.494 -0.704 -0.499 1.00 96.56 71 TYR A C 1
ATOM 588 O O . TYR A 1 71 ? 8.393 -0.896 -1.013 1.00 96.56 71 TYR A O 1
ATOM 596 N N . SER A 1 72 ? 10.336 0.230 -0.908 1.00 96.44 72 SER A N 1
ATOM 597 C CA . SER A 1 72 ? 10.220 0.895 -2.186 1.00 96.44 72 SER A CA 1
ATOM 598 C C . SER A 1 72 ? 11.324 0.473 -3.134 1.00 96.44 72 SER A C 1
ATOM 600 O O . SER A 1 72 ? 12.447 0.178 -2.722 1.00 96.44 72 SER A O 1
ATOM 602 N N . VAL A 1 73 ? 11.010 0.437 -4.422 1.00 96.00 73 VAL A N 1
ATOM 603 C CA . VAL A 1 73 ? 11.977 0.109 -5.465 1.00 96.00 73 VAL A CA 1
ATOM 604 C C . VAL A 1 73 ? 11.561 0.762 -6.777 1.00 96.00 73 VAL A C 1
ATOM 606 O O . VAL A 1 73 ? 10.378 0.807 -7.107 1.00 96.00 73 VAL A O 1
ATOM 609 N N . LYS A 1 74 ? 12.541 1.260 -7.535 1.00 96.06 74 LYS A N 1
ATOM 610 C CA . LYS A 1 74 ? 12.303 1.722 -8.902 1.00 96.06 74 LYS A CA 1
ATOM 611 C C . LYS A 1 74 ? 12.152 0.526 -9.838 1.00 96.06 74 LYS A C 1
ATOM 613 O O . LYS A 1 74 ? 13.055 -0.311 -9.920 1.00 96.06 74 LYS A O 1
ATOM 618 N N . ILE A 1 75 ? 11.022 0.457 -10.533 1.00 95.12 75 ILE A N 1
ATOM 619 C CA . ILE A 1 75 ? 10.756 -0.530 -11.585 1.00 95.12 75 ILE A CA 1
ATOM 620 C C . ILE A 1 75 ? 10.382 0.238 -12.845 1.00 95.12 75 ILE A C 1
ATOM 622 O O . ILE A 1 75 ? 9.569 1.162 -12.793 1.00 95.12 75 ILE A O 1
ATOM 626 N N . THR A 1 76 ? 11.007 -0.127 -13.957 1.00 92.75 76 THR A N 1
ATOM 627 C CA . THR A 1 76 ? 10.764 0.500 -15.249 1.00 92.75 76 THR A CA 1
ATOM 628 C C . THR A 1 76 ? 9.538 -0.132 -15.872 1.00 92.75 76 THR A C 1
ATOM 630 O O . THR A 1 76 ? 9.422 -1.356 -15.937 1.00 92.75 76 THR A O 1
ATOM 633 N N . ASN A 1 77 ? 8.628 0.696 -16.347 1.00 91.06 77 ASN A N 1
ATOM 634 C CA . ASN A 1 77 ? 7.453 0.271 -17.068 1.00 91.06 77 ASN A CA 1
ATOM 635 C C . ASN A 1 77 ? 7.523 0.740 -18.524 1.00 91.06 77 ASN A C 1
ATOM 637 O O . ASN A 1 77 ? 7.863 1.892 -18.794 1.00 91.06 77 ASN A O 1
ATOM 641 N N . TYR A 1 78 ? 7.207 -0.170 -19.442 1.00 87.44 78 TYR A N 1
ATOM 642 C CA . TYR A 1 78 ? 7.147 0.077 -20.878 1.00 87.44 78 TYR A CA 1
ATOM 643 C C . TYR A 1 78 ? 5.680 0.112 -21.316 1.00 87.44 78 TYR A C 1
ATOM 645 O O . TYR A 1 78 ? 4.967 -0.889 -21.217 1.00 87.44 78 TYR A O 1
ATOM 653 N N . LEU A 1 79 ? 5.240 1.274 -21.792 1.00 80.94 79 LEU A N 1
ATOM 654 C CA . LEU A 1 79 ? 3.911 1.546 -22.336 1.00 80.94 79 LEU A CA 1
ATOM 655 C C . LEU A 1 79 ? 4.067 2.129 -23.738 1.00 80.94 79 LEU A C 1
ATOM 657 O O . LEU A 1 79 ? 4.151 3.347 -23.895 1.00 80.94 79 LEU A O 1
ATOM 661 N N . ASP A 1 80 ? 4.104 1.270 -24.749 1.00 74.00 80 ASP A N 1
ATOM 662 C CA . ASP A 1 80 ? 4.301 1.637 -26.150 1.00 74.00 80 ASP A CA 1
ATOM 663 C C . ASP A 1 80 ? 5.562 2.498 -26.327 1.00 74.00 80 ASP A C 1
ATOM 665 O O . ASP A 1 80 ? 6.685 2.031 -26.115 1.00 74.00 80 ASP A O 1
ATOM 669 N N . TYR A 1 81 ? 5.396 3.784 -26.637 1.00 71.25 81 TYR A N 1
ATOM 670 C CA . TYR A 1 81 ? 6.485 4.746 -26.797 1.00 71.25 81 TYR A CA 1
ATOM 671 C C . TYR A 1 81 ? 6.910 5.449 -25.493 1.00 71.25 81 TYR A C 1
ATOM 673 O O . TYR A 1 81 ? 7.848 6.249 -25.512 1.00 71.25 81 TYR A O 1
ATOM 681 N N . HIS A 1 82 ? 6.250 5.172 -24.365 1.00 79.69 82 HIS A N 1
ATOM 682 C CA . HIS A 1 82 ? 6.593 5.717 -23.050 1.00 79.69 82 HIS A CA 1
ATOM 683 C C . HIS A 1 82 ? 7.358 4.699 -22.212 1.00 79.69 82 HIS A C 1
ATOM 685 O O . HIS A 1 82 ? 6.895 3.586 -21.970 1.00 79.69 82 HIS A O 1
ATOM 691 N N . VAL A 1 83 ? 8.515 5.116 -21.706 1.00 86.06 83 VAL A N 1
ATOM 692 C CA . VAL A 1 83 ? 9.316 4.345 -20.752 1.00 86.06 83 VAL A CA 1
ATOM 693 C C . VAL A 1 83 ? 9.406 5.154 -19.469 1.00 86.06 83 VAL A C 1
ATOM 695 O O . VAL A 1 83 ? 9.969 6.247 -19.472 1.00 86.06 83 VAL A O 1
ATOM 698 N N . ASN A 1 84 ? 8.835 4.630 -18.386 1.00 87.69 84 ASN A N 1
ATOM 699 C CA . ASN A 1 84 ? 8.743 5.336 -17.113 1.00 87.69 84 ASN A CA 1
ATOM 700 C C . ASN A 1 84 ? 9.404 4.535 -15.995 1.00 87.69 84 ASN A C 1
ATOM 702 O O . ASN A 1 84 ? 9.024 3.398 -15.729 1.00 87.69 84 ASN A O 1
ATOM 706 N N . ASP A 1 85 ? 10.340 5.156 -15.286 1.00 90.75 85 ASP A N 1
ATOM 707 C CA . ASP A 1 85 ? 10.828 4.625 -14.016 1.00 90.75 85 ASP A CA 1
ATOM 708 C C . ASP A 1 85 ? 9.877 5.041 -12.897 1.00 90.75 85 ASP A C 1
ATOM 710 O O . ASP A 1 85 ? 9.787 6.218 -12.540 1.00 90.75 85 ASP A O 1
ATOM 714 N N . CYS A 1 86 ? 9.178 4.069 -12.318 1.00 92.88 86 CYS A N 1
ATOM 715 C CA . CYS A 1 86 ? 8.203 4.321 -11.267 1.00 92.88 86 CYS A CA 1
ATOM 716 C C . CYS A 1 86 ? 8.752 3.904 -9.904 1.00 92.88 86 CYS A C 1
ATOM 718 O O . CYS A 1 86 ? 9.260 2.793 -9.734 1.00 92.88 86 CYS A O 1
ATOM 720 N N . ASP A 1 87 ? 8.593 4.772 -8.906 1.00 95.00 87 ASP A N 1
ATOM 721 C CA . ASP A 1 87 ? 8.819 4.422 -7.505 1.00 95.00 87 ASP A CA 1
ATOM 722 C C . ASP A 1 87 ? 7.654 3.556 -7.009 1.00 95.00 87 ASP A C 1
ATOM 724 O O . ASP A 1 87 ? 6.578 4.055 -6.693 1.00 95.00 87 ASP A O 1
ATOM 728 N N . CYS A 1 88 ? 7.867 2.244 -6.971 1.00 96.81 88 CYS A N 1
ATOM 729 C CA . CYS A 1 88 ? 6.841 1.264 -6.635 1.00 96.81 88 CYS A CA 1
ATOM 730 C C . CYS A 1 88 ? 6.993 0.767 -5.198 1.00 96.81 88 CYS A C 1
ATOM 732 O O . CYS A 1 88 ? 8.091 0.786 -4.631 1.00 96.81 88 CYS A O 1
ATOM 734 N N . LEU A 1 89 ? 5.902 0.259 -4.633 1.00 97.75 89 LEU A N 1
ATOM 735 C CA . LEU A 1 89 ? 5.878 -0.382 -3.326 1.00 97.75 89 LEU A CA 1
ATOM 736 C C . LEU A 1 89 ? 5.925 -1.903 -3.454 1.00 97.75 89 LEU A C 1
ATOM 738 O O . LEU A 1 89 ? 5.270 -2.504 -4.307 1.00 97.75 89 LEU A O 1
ATOM 742 N N . ILE A 1 90 ? 6.677 -2.527 -2.552 1.00 97.62 90 ILE A N 1
ATOM 743 C CA . ILE A 1 90 ? 6.797 -3.976 -2.430 1.00 97.62 90 ILE A CA 1
ATOM 744 C C . ILE A 1 90 ? 6.503 -4.376 -0.996 1.00 97.62 90 ILE A C 1
ATOM 746 O O . ILE A 1 90 ? 7.185 -3.939 -0.071 1.00 97.62 90 ILE A O 1
ATOM 750 N N . LEU A 1 91 ? 5.517 -5.250 -0.822 1.00 96.69 91 LEU A N 1
ATOM 751 C CA . LEU A 1 91 ? 5.249 -5.905 0.448 1.00 96.69 91 LEU A CA 1
ATOM 752 C C . LEU A 1 91 ? 5.842 -7.315 0.395 1.00 96.69 91 LEU A C 1
ATOM 754 O O . LEU A 1 91 ? 5.332 -8.190 -0.309 1.00 96.69 91 LEU A O 1
ATOM 758 N N . PHE A 1 92 ? 6.943 -7.522 1.110 1.00 96.69 92 PHE A N 1
ATOM 759 C CA . PHE A 1 92 ? 7.641 -8.800 1.184 1.00 96.69 92 PHE A CA 1
ATOM 760 C C . PHE A 1 92 ? 7.100 -9.634 2.347 1.00 96.69 92 PHE A C 1
ATOM 762 O O . PHE A 1 92 ? 7.275 -9.263 3.504 1.00 96.69 92 PHE A O 1
ATOM 769 N N . ASP A 1 93 ? 6.446 -10.757 2.045 1.00 95.00 93 ASP A N 1
ATOM 770 C CA . ASP A 1 93 ? 6.015 -11.748 3.035 1.00 95.00 93 ASP A CA 1
ATOM 771 C C . ASP A 1 93 ? 7.200 -12.658 3.380 1.00 95.00 93 ASP A C 1
ATOM 773 O O . ASP A 1 93 ? 7.539 -13.575 2.622 1.00 95.00 93 ASP A O 1
ATOM 777 N N . LYS A 1 94 ? 7.817 -12.428 4.542 1.00 91.62 94 LYS A N 1
ATOM 778 C CA . LYS A 1 94 ? 8.962 -13.217 5.019 1.00 91.62 94 LYS A CA 1
ATOM 779 C C . LYS A 1 94 ? 8.597 -14.669 5.310 1.00 91.62 94 LYS A C 1
ATOM 781 O O . LYS A 1 94 ? 9.457 -15.540 5.242 1.00 91.62 94 LYS A O 1
ATOM 786 N N . SER A 1 95 ? 7.333 -14.940 5.640 1.00 91.62 95 SER A N 1
ATOM 787 C CA . SER A 1 95 ? 6.880 -16.281 6.019 1.00 91.62 95 SER A CA 1
ATOM 788 C C . SER A 1 95 ? 6.681 -17.189 4.807 1.00 91.62 95 SER A C 1
ATOM 790 O O . SER A 1 95 ? 6.986 -18.379 4.868 1.00 91.62 95 SER A O 1
ATOM 792 N N . LYS A 1 96 ? 6.201 -16.623 3.694 1.00 93.12 96 LYS A N 1
ATOM 793 C CA . LYS A 1 96 ? 5.935 -17.355 2.444 1.00 93.12 96 LYS A CA 1
ATOM 794 C C . LYS A 1 96 ? 7.006 -17.161 1.387 1.00 93.12 96 LYS A C 1
ATOM 796 O O . LYS A 1 96 ? 6.987 -17.867 0.383 1.00 93.12 96 LYS A O 1
ATOM 801 N N . ASN A 1 97 ? 7.925 -16.225 1.612 1.00 92.88 97 ASN A N 1
ATOM 802 C CA . ASN A 1 97 ? 8.944 -15.840 0.652 1.00 92.88 97 ASN A CA 1
ATOM 803 C C . ASN A 1 97 ? 8.330 -15.367 -0.680 1.00 92.88 97 ASN A C 1
ATOM 805 O O . ASN A 1 97 ? 8.722 -15.800 -1.762 1.00 92.88 97 ASN A O 1
ATOM 809 N N . THR A 1 98 ? 7.323 -14.497 -0.588 1.00 95.44 98 THR A N 1
ATOM 810 C CA . THR A 1 98 ? 6.574 -13.960 -1.736 1.00 95.44 98 THR A CA 1
ATOM 811 C C . THR A 1 98 ? 6.489 -12.443 -1.675 1.00 95.44 98 THR A C 1
ATOM 813 O O . THR A 1 98 ? 6.564 -11.861 -0.594 1.00 95.44 98 THR A O 1
ATOM 816 N N . ILE A 1 99 ? 6.271 -11.799 -2.823 1.00 97.12 99 ILE A N 1
ATOM 817 C CA . ILE A 1 99 ? 6.108 -10.344 -2.914 1.00 97.12 99 ILE A CA 1
ATOM 818 C C . ILE A 1 99 ? 4.746 -9.949 -3.490 1.00 97.12 99 ILE A C 1
ATOM 820 O O . ILE A 1 99 ? 4.343 -10.426 -4.558 1.00 97.12 99 ILE A O 1
ATOM 824 N N . ASN A 1 100 ? 4.084 -9.005 -2.825 1.00 96.56 100 ASN A N 1
ATOM 825 C CA . ASN A 1 100 ? 3.002 -8.223 -3.417 1.00 96.56 100 ASN A CA 1
ATOM 826 C C . ASN A 1 100 ? 3.584 -6.906 -3.931 1.00 96.56 100 ASN A C 1
ATOM 828 O O . ASN A 1 100 ? 4.422 -6.289 -3.277 1.00 96.56 100 ASN A O 1
ATOM 832 N N . PHE A 1 101 ? 3.160 -6.508 -5.121 1.00 96.12 101 PHE A N 1
ATOM 833 C CA . PHE A 1 101 ? 3.647 -5.331 -5.830 1.00 96.12 101 PHE A CA 1
ATOM 834 C C . PHE A 1 101 ? 2.505 -4.331 -5.922 1.00 96.12 101 PHE A C 1
ATOM 836 O O . PHE A 1 101 ? 1.382 -4.763 -6.153 1.00 96.12 101 PHE A O 1
ATOM 843 N N . ALA A 1 102 ? 2.793 -3.047 -5.747 1.00 96.69 102 ALA A N 1
ATOM 844 C CA . ALA A 1 102 ? 1.881 -1.960 -6.069 1.00 96.69 102 ALA A CA 1
ATOM 845 C C . ALA A 1 102 ? 2.660 -0.863 -6.813 1.00 96.69 102 ALA A C 1
ATOM 847 O O . ALA A 1 102 ? 3.617 -0.315 -6.250 1.00 96.69 102 ALA A O 1
ATOM 848 N N . PRO A 1 103 ? 2.300 -0.544 -8.068 1.00 95.00 103 PRO A N 1
ATOM 849 C CA . PRO A 1 103 ? 2.813 0.648 -8.729 1.00 95.00 103 PRO A CA 1
ATOM 850 C C . PRO A 1 103 ? 2.183 1.907 -8.099 1.00 95.00 103 PRO A C 1
ATOM 852 O O . PRO A 1 103 ? 1.277 1.793 -7.267 1.00 95.00 103 PRO A O 1
ATOM 855 N N . PRO A 1 104 ? 2.630 3.116 -8.479 1.00 93.19 104 PRO A N 1
ATOM 856 C CA . PRO A 1 104 ? 1.953 4.345 -8.081 1.00 93.19 104 PRO A CA 1
ATOM 857 C C . PRO A 1 104 ? 0.451 4.301 -8.392 1.00 93.19 104 PRO A C 1
ATOM 859 O O . PRO A 1 104 ? 0.046 3.817 -9.452 1.00 93.19 104 PRO A O 1
ATOM 862 N N . LEU A 1 105 ? -0.377 4.852 -7.501 1.00 90.81 105 LEU A N 1
A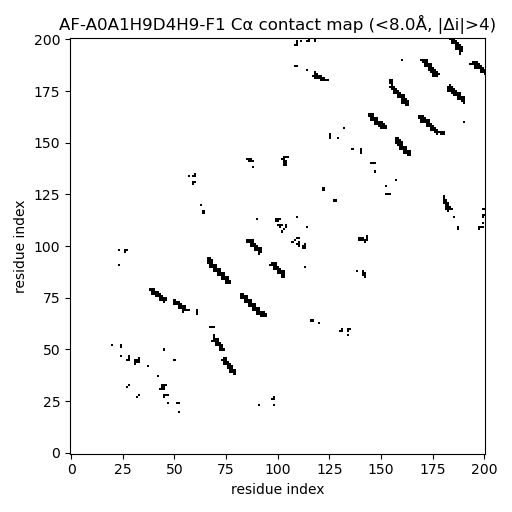TOM 863 C CA . LEU A 1 105 ? -1.841 4.754 -7.593 1.00 90.81 105 LEU A CA 1
ATOM 864 C C . LEU A 1 105 ? -2.403 5.283 -8.925 1.00 90.81 105 LEU A C 1
ATOM 866 O O . LEU A 1 105 ? -3.386 4.760 -9.449 1.00 90.81 105 LEU A O 1
ATOM 870 N N . TRP A 1 106 ? -1.776 6.309 -9.507 1.00 86.62 106 TRP A N 1
ATOM 871 C CA . TRP A 1 106 ? -2.192 6.871 -10.794 1.00 86.62 106 TRP A CA 1
ATOM 872 C C . TRP A 1 106 ? -2.051 5.886 -11.965 1.00 86.62 106 TRP A C 1
ATOM 874 O O . TRP A 1 106 ? -2.673 6.115 -13.000 1.00 86.62 106 TRP A O 1
ATOM 884 N N . TYR A 1 107 ? -1.277 4.807 -11.801 1.00 86.25 107 TYR A N 1
ATOM 885 C CA . TYR A 1 107 ? -1.038 3.795 -12.823 1.00 86.25 107 TYR A CA 1
ATOM 886 C C . TYR A 1 107 ? -2.101 2.685 -12.823 1.00 86.25 107 TYR A C 1
ATOM 888 O O . TYR A 1 107 ? -2.697 2.423 -13.864 1.00 86.25 107 TYR A O 1
ATOM 896 N N . SER A 1 108 ? -2.347 2.022 -11.682 1.00 82.44 108 SER A N 1
ATOM 897 C CA . SER A 1 108 ? -3.278 0.873 -11.600 1.00 82.44 108 SER A CA 1
ATOM 898 C C . SER A 1 108 ? -4.396 1.014 -10.567 1.00 82.44 108 SER A C 1
ATOM 900 O O . SER A 1 108 ? -5.174 0.084 -10.386 1.00 82.44 108 SER A O 1
ATOM 902 N N . GLY A 1 109 ? -4.518 2.164 -9.900 1.00 90.06 109 GLY A N 1
ATOM 903 C CA . GLY A 1 109 ? -5.434 2.304 -8.772 1.00 90.06 109 GLY A CA 1
ATOM 904 C C . GLY A 1 109 ? -5.041 1.419 -7.592 1.00 90.06 109 GLY A C 1
ATOM 905 O O . GLY A 1 109 ? -3.855 1.230 -7.311 1.00 90.06 109 GLY A O 1
ATOM 906 N N . LEU A 1 110 ? -6.035 0.920 -6.854 1.00 93.88 110 LEU A N 1
ATOM 907 C CA . LEU A 1 110 ? -5.789 0.102 -5.669 1.00 93.88 110 LEU A CA 1
ATOM 908 C C . LEU A 1 110 ? -5.424 -1.329 -6.076 1.00 93.88 110 LEU A C 1
ATOM 910 O O . LEU A 1 110 ? -6.283 -2.195 -6.215 1.00 93.88 110 LEU A O 1
ATOM 914 N N . GLU A 1 111 ? -4.124 -1.600 -6.192 1.00 95.00 111 GLU A N 1
ATOM 915 C CA . GLU A 1 111 ? -3.606 -2.928 -6.524 1.00 95.00 111 GLU A CA 1
ATOM 916 C C . GLU A 1 111 ? -4.052 -4.001 -5.511 1.00 95.00 111 GLU A C 1
ATOM 918 O O . GLU A 1 111 ? -3.543 -4.111 -4.387 1.00 95.00 111 GLU A O 1
ATOM 923 N N . LYS A 1 112 ? -5.039 -4.807 -5.907 1.00 94.69 112 LYS A N 1
ATOM 924 C CA . LYS A 1 112 ? -5.824 -5.644 -4.991 1.00 94.69 112 LYS A CA 1
ATOM 925 C C . LYS A 1 112 ? -4.983 -6.586 -4.140 1.00 94.69 112 LYS A C 1
ATOM 927 O O . LYS A 1 112 ? -5.219 -6.714 -2.938 1.00 94.69 112 LYS A O 1
ATOM 932 N N . ASP A 1 113 ? -3.990 -7.235 -4.742 1.00 94.31 113 ASP A N 1
ATOM 933 C CA . ASP A 1 113 ? -3.132 -8.192 -4.042 1.00 94.31 113 ASP A CA 1
ATOM 934 C C . ASP A 1 113 ? -2.228 -7.543 -2.992 1.00 94.31 113 ASP A C 1
ATOM 936 O O . ASP A 1 113 ? -1.833 -8.208 -2.030 1.00 94.31 113 ASP A O 1
ATOM 940 N N . PHE A 1 114 ? -1.941 -6.251 -3.138 1.00 96.62 114 PHE A N 1
ATOM 941 C CA . PHE A 1 114 ? -1.198 -5.467 -2.167 1.00 96.62 114 PHE A CA 1
ATOM 942 C C . PHE A 1 114 ? -2.113 -4.969 -1.044 1.00 96.62 114 PHE A C 1
ATOM 944 O O . PHE A 1 114 ? -1.851 -5.242 0.129 1.00 96.62 114 PHE A O 1
ATOM 951 N N . TYR A 1 115 ? -3.217 -4.298 -1.380 1.00 96.81 115 TYR A N 1
ATOM 952 C CA . TYR A 1 115 ? -4.056 -3.643 -0.373 1.00 96.81 115 TYR A CA 1
ATOM 953 C C . TYR A 1 115 ? -4.903 -4.614 0.457 1.00 96.81 115 TYR A C 1
ATOM 955 O O . TYR A 1 115 ? -5.216 -4.314 1.610 1.00 96.81 115 TYR A O 1
ATOM 963 N N . LYS A 1 116 ? -5.201 -5.821 -0.050 1.00 96.69 116 LYS A N 1
ATOM 964 C CA . LYS A 1 116 ? -5.910 -6.848 0.737 1.00 96.69 116 LYS A CA 1
ATOM 965 C C . LYS A 1 116 ? -5.178 -7.243 2.024 1.00 96.69 116 LYS A C 1
ATOM 967 O O . LYS A 1 116 ? -5.805 -7.733 2.953 1.00 96.69 116 LYS A O 1
ATOM 972 N N . ASN A 1 117 ? -3.859 -7.033 2.097 1.00 96.06 117 ASN A N 1
ATOM 973 C CA . ASN A 1 117 ? -3.077 -7.379 3.287 1.00 96.06 117 ASN A CA 1
ATOM 974 C C . ASN A 1 117 ? -3.388 -6.461 4.483 1.00 96.06 117 ASN A C 1
ATOM 976 O O . ASN A 1 117 ? -3.085 -6.845 5.604 1.00 96.06 117 ASN A O 1
ATOM 980 N N . PHE A 1 118 ? -3.991 -5.284 4.271 1.00 96.50 118 PHE A N 1
ATOM 981 C CA . PHE A 1 118 ? -4.419 -4.394 5.362 1.00 96.50 118 PHE A CA 1
ATOM 982 C C . PHE A 1 118 ? -5.804 -4.749 5.920 1.00 96.50 118 PHE A C 1
ATOM 984 O O . PHE A 1 118 ? -6.175 -4.264 6.990 1.00 96.50 118 PHE A O 1
ATOM 991 N N . ILE A 1 119 ? -6.582 -5.571 5.209 1.00 97.56 119 ILE A N 1
ATOM 992 C CA . ILE A 1 119 ? -7.902 -6.004 5.669 1.00 97.56 119 ILE A CA 1
ATOM 993 C C . ILE A 1 119 ? -7.747 -6.908 6.893 1.00 97.56 119 ILE A C 1
ATOM 995 O O . ILE A 1 119 ? -6.884 -7.786 6.934 1.00 97.56 119 ILE A O 1
ATOM 999 N N . GLY A 1 120 ? -8.598 -6.704 7.897 1.00 96.50 120 GLY A N 1
ATOM 1000 C CA . GLY A 1 120 ? -8.567 -7.459 9.147 1.00 96.50 120 GLY A CA 1
ATOM 1001 C C . GLY A 1 120 ? -7.678 -6.850 10.236 1.00 96.50 120 GLY A C 1
ATOM 1002 O O . GLY A 1 120 ? -7.578 -7.427 11.324 1.00 96.50 120 GLY A O 1
ATOM 1003 N N . ILE A 1 121 ? -7.011 -5.718 9.970 1.00 96.50 121 ILE A N 1
ATOM 1004 C CA . ILE A 1 121 ? -6.302 -4.963 11.010 1.00 96.50 121 ILE A CA 1
ATOM 1005 C C . ILE A 1 121 ? -7.329 -4.453 12.024 1.00 96.50 121 ILE A C 1
ATOM 1007 O O . ILE A 1 121 ? -8.296 -3.782 11.663 1.00 96.50 121 ILE A O 1
ATOM 1011 N N . LYS A 1 122 ? -7.089 -4.755 13.303 1.00 96.00 122 LYS A N 1
ATOM 1012 C CA . LYS A 1 122 ? -7.956 -4.361 14.416 1.00 96.00 122 LYS A CA 1
ATOM 1013 C C . LYS A 1 122 ? -7.329 -3.228 15.207 1.00 96.00 122 LYS A C 1
ATOM 1015 O O . LYS A 1 122 ? -6.220 -3.373 15.715 1.00 96.00 122 LYS A O 1
ATOM 1020 N N . PHE A 1 123 ? -8.079 -2.152 15.372 1.00 96.25 123 PHE A N 1
ATOM 1021 C CA . PHE A 1 123 ? -7.691 -0.990 16.158 1.00 96.25 123 PHE A CA 1
ATOM 1022 C C . PHE A 1 123 ? 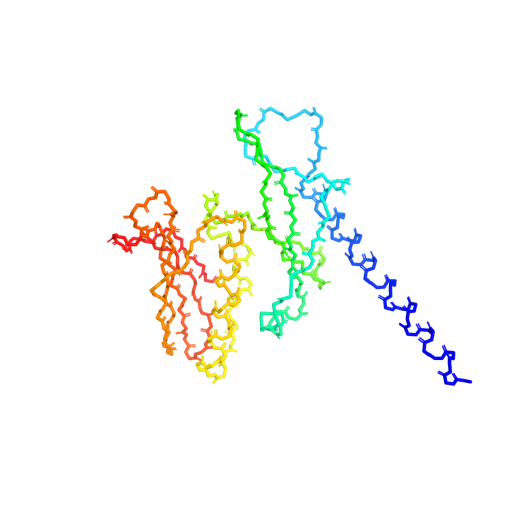-8.326 -1.059 17.546 1.00 96.25 123 PHE A C 1
ATOM 1024 O O . PHE A 1 123 ? -9.462 -1.503 17.716 1.00 96.25 123 PHE A O 1
ATOM 1031 N N . LYS A 1 124 ? -7.594 -0.615 18.565 1.00 95.69 124 LYS A N 1
ATOM 1032 C CA . LYS A 1 124 ? -8.119 -0.526 19.935 1.00 95.69 124 LYS A CA 1
ATOM 1033 C C . LYS A 1 124 ? -9.028 0.681 20.125 1.00 95.69 124 LYS A C 1
ATOM 1035 O O . LYS A 1 124 ? -9.990 0.615 20.886 1.00 95.69 124 LYS A O 1
ATOM 1040 N N . ASP A 1 125 ? -8.700 1.779 19.455 1.00 95.69 125 ASP A N 1
ATOM 1041 C CA . ASP A 1 125 ? -9.367 3.067 19.578 1.00 95.69 125 ASP A CA 1
ATOM 1042 C C . ASP A 1 125 ? -9.114 3.942 18.337 1.00 95.69 125 ASP A C 1
ATOM 1044 O O . ASP A 1 125 ? -8.378 3.577 17.417 1.00 95.69 125 ASP A O 1
ATOM 1048 N N . ILE A 1 126 ? -9.729 5.127 18.325 1.00 95.75 126 ILE A N 1
ATOM 1049 C CA . ILE A 1 126 ? -9.574 6.113 17.248 1.00 95.75 126 ILE A CA 1
ATOM 1050 C C . ILE A 1 126 ? -8.117 6.590 17.114 1.00 95.75 126 ILE A C 1
ATOM 1052 O O . ILE A 1 126 ? -7.682 6.872 16.003 1.00 95.75 126 ILE A O 1
ATOM 1056 N N . SER A 1 127 ? -7.325 6.633 18.192 1.00 96.50 127 SER A N 1
ATOM 1057 C CA . SER A 1 127 ? -5.922 7.061 18.101 1.00 96.50 127 SER A CA 1
ATOM 1058 C C . SER A 1 127 ? -5.076 6.069 17.302 1.00 96.50 127 SER A C 1
ATOM 1060 O O . SER A 1 127 ? -4.169 6.466 16.568 1.00 96.50 127 SER A O 1
ATOM 1062 N N . GLU A 1 128 ? -5.357 4.771 17.417 1.00 97.00 128 GLU A N 1
ATOM 1063 C CA . GLU A 1 128 ? -4.727 3.762 16.565 1.00 97.00 128 GLU A CA 1
ATOM 1064 C C . GLU A 1 128 ? -5.160 3.896 15.095 1.00 97.00 128 GLU A C 1
ATOM 1066 O O . GLU A 1 128 ? -4.306 3.794 14.212 1.00 97.00 128 GLU A O 1
ATOM 1071 N N . ILE A 1 129 ? -6.430 4.231 14.824 1.00 97.12 129 ILE A N 1
ATOM 1072 C CA . ILE A 1 129 ? -6.898 4.558 13.464 1.00 97.12 129 ILE A CA 1
ATOM 1073 C C . ILE A 1 129 ? -6.130 5.763 12.907 1.00 97.12 129 ILE A C 1
ATOM 1075 O O . ILE A 1 129 ? -5.619 5.701 11.795 1.00 97.12 129 ILE A O 1
ATOM 1079 N N . GLU A 1 130 ? -5.979 6.846 13.667 1.00 97.44 130 GLU A N 1
ATOM 1080 C CA . GLU A 1 130 ? -5.245 8.040 13.223 1.00 97.44 130 GLU A CA 1
ATOM 1081 C C . GLU A 1 130 ? -3.781 7.745 12.867 1.00 97.44 130 GLU A C 1
ATOM 1083 O O . GLU A 1 130 ? -3.250 8.297 11.899 1.00 97.44 130 GLU A O 1
ATOM 1088 N N . LYS A 1 131 ? -3.111 6.879 13.639 1.00 97.62 131 LYS A N 1
ATOM 1089 C CA . LYS A 1 131 ? -1.730 6.452 13.352 1.00 97.62 131 LYS A CA 1
ATOM 1090 C C . LYS A 1 131 ? -1.666 5.650 12.059 1.00 97.62 131 LYS A C 1
ATOM 1092 O O . LYS A 1 131 ? -0.822 5.940 11.214 1.00 97.62 131 LYS A O 1
ATOM 1097 N N . PHE A 1 132 ? -2.580 4.695 11.895 1.00 97.69 132 PHE A N 1
ATOM 1098 C CA . PHE A 1 132 ? -2.702 3.929 10.663 1.00 97.69 132 PHE A CA 1
ATOM 1099 C C . PHE A 1 132 ? -2.944 4.827 9.456 1.00 97.69 132 PHE A C 1
ATOM 1101 O O . PHE A 1 132 ? -2.235 4.707 8.466 1.00 97.69 132 PHE A O 1
ATOM 1108 N N . VAL A 1 133 ? -3.901 5.754 9.546 1.00 97.88 133 VAL A N 1
ATOM 1109 C CA . VAL A 1 133 ? -4.277 6.639 8.439 1.00 97.88 133 VAL A CA 1
ATOM 1110 C C . VAL A 1 133 ? -3.087 7.462 7.965 1.00 97.88 133 VAL A C 1
ATOM 1112 O O . VAL A 1 133 ? -2.864 7.531 6.765 1.00 97.88 133 VAL A O 1
ATOM 1115 N N . LYS A 1 134 ? -2.264 8.012 8.864 1.00 97.44 134 LYS A N 1
ATOM 1116 C CA . LYS A 1 134 ? -1.063 8.775 8.472 1.00 97.44 134 LYS A CA 1
ATOM 1117 C C . LYS A 1 134 ? -0.068 7.941 7.657 1.00 97.44 134 LYS A C 1
ATOM 1119 O O . LYS A 1 134 ? 0.452 8.401 6.639 1.00 97.44 134 LYS A O 1
ATOM 1124 N N . GLU A 1 135 ? 0.194 6.708 8.085 1.00 97.88 135 GLU A N 1
ATOM 1125 C CA . GLU A 1 135 ? 1.088 5.800 7.357 1.00 97.88 135 GLU A CA 1
ATOM 1126 C C . GLU A 1 135 ? 0.447 5.301 6.053 1.00 97.88 135 GLU A C 1
ATOM 1128 O O . GLU A 1 135 ? 1.102 5.253 5.014 1.00 97.88 135 GLU A O 1
ATOM 1133 N N . PHE A 1 136 ? -0.853 5.008 6.069 1.00 97.81 136 PHE A N 1
ATOM 1134 C CA . PHE A 1 136 ? -1.602 4.568 4.896 1.00 97.81 136 PHE A CA 1
ATOM 1135 C C . PHE A 1 136 ? -1.686 5.661 3.822 1.00 97.81 136 PHE A C 1
ATOM 1137 O O . PHE A 1 136 ? -1.480 5.389 2.644 1.00 97.81 136 PHE A O 1
ATOM 1144 N N . GLN A 1 137 ? -1.901 6.917 4.211 1.00 97.56 137 GLN A N 1
ATOM 1145 C CA . GLN A 1 137 ? -1.837 8.073 3.314 1.00 97.56 137 GLN A CA 1
ATOM 1146 C C . GLN A 1 137 ? -0.445 8.219 2.681 1.00 97.56 137 GLN A C 1
ATOM 1148 O O . GLN A 1 137 ? -0.335 8.509 1.492 1.00 97.56 137 GLN A O 1
ATOM 1153 N N . SER A 1 138 ? 0.620 7.930 3.438 1.00 96.25 138 SER A N 1
ATOM 1154 C CA . SER A 1 138 ? 1.994 7.914 2.914 1.00 96.25 138 SER A CA 1
ATOM 1155 C C . SER A 1 138 ? 2.228 6.783 1.902 1.00 96.25 138 SER A C 1
ATOM 1157 O O . SER A 1 138 ? 2.976 6.963 0.945 1.00 96.25 138 SER A O 1
ATOM 1159 N N . ILE A 1 139 ? 1.578 5.627 2.089 1.00 96.50 139 ILE A N 1
ATOM 1160 C CA . ILE A 1 139 ? 1.557 4.521 1.116 1.00 96.50 139 ILE A CA 1
ATOM 1161 C C . ILE A 1 139 ? 0.813 4.934 -0.156 1.00 96.50 139 ILE A C 1
ATOM 1163 O O . ILE A 1 139 ? 1.305 4.706 -1.255 1.00 96.50 139 ILE A O 1
ATOM 1167 N N . ILE A 1 140 ? -0.356 5.554 -0.009 1.00 95.44 140 ILE A N 1
ATOM 1168 C CA . ILE A 1 140 ? -1.204 5.987 -1.124 1.00 95.44 140 ILE A CA 1
ATOM 1169 C C . ILE A 1 140 ? -0.512 7.050 -1.991 1.00 95.44 140 ILE A C 1
ATOM 1171 O O . ILE A 1 140 ? -0.618 7.005 -3.214 1.00 95.44 140 ILE A O 1
ATOM 1175 N N . LEU A 1 141 ? 0.238 7.967 -1.375 1.00 94.38 141 LEU A N 1
ATOM 1176 C CA . LEU A 1 141 ? 0.999 9.003 -2.080 1.00 94.38 141 LEU A CA 1
ATOM 1177 C C . LEU A 1 141 ? 2.333 8.520 -2.665 1.00 94.38 141 LEU A C 1
ATOM 1179 O O . LEU A 1 141 ? 3.035 9.299 -3.317 1.00 94.38 141 LEU A O 1
ATOM 1183 N N . TYR A 1 142 ? 2.726 7.266 -2.441 1.00 94.44 142 TYR A N 1
ATOM 1184 C CA . TYR A 1 142 ? 4.056 6.812 -2.823 1.00 94.44 142 TYR A CA 1
ATOM 1185 C C . TYR A 1 142 ? 4.241 6.774 -4.349 1.00 94.44 142 TYR A C 1
ATOM 1187 O O . TYR A 1 142 ? 3.438 6.190 -5.073 1.00 94.44 142 TYR A O 1
ATOM 1195 N N . GLY A 1 143 ? 5.318 7.398 -4.841 1.00 91.38 143 GLY A N 1
ATOM 1196 C CA . GLY A 1 143 ? 5.596 7.501 -6.280 1.00 91.38 143 GLY A CA 1
ATOM 1197 C C . GLY A 1 143 ? 4.639 8.428 -7.041 1.00 91.38 143 GLY A C 1
ATOM 1198 O O . GLY A 1 143 ? 4.529 8.339 -8.266 1.00 91.38 143 GLY A O 1
ATOM 1199 N N . THR A 1 144 ? 3.945 9.306 -6.316 1.00 89.94 144 THR A N 1
ATOM 1200 C CA . THR A 1 144 ? 2.995 10.291 -6.843 1.00 89.94 144 THR A CA 1
ATOM 1201 C C . THR A 1 144 ? 3.492 11.711 -6.523 1.00 89.94 144 THR A C 1
ATOM 1203 O O . THR A 1 144 ? 4.275 11.900 -5.590 1.00 89.94 144 THR A O 1
ATOM 1206 N N . ASN A 1 145 ? 3.054 12.709 -7.290 1.00 88.94 145 ASN A N 1
ATOM 1207 C CA . ASN A 1 145 ? 3.267 14.138 -7.005 1.00 88.94 145 ASN A CA 1
ATOM 1208 C C . ASN A 1 145 ? 2.004 14.786 -6.411 1.00 88.94 145 ASN A C 1
ATOM 1210 O O . ASN A 1 145 ? 1.841 16.006 -6.441 1.00 88.94 145 ASN A O 1
ATOM 1214 N N . GLU A 1 146 ? 1.081 13.962 -5.934 1.00 91.06 146 GLU A N 1
ATOM 1215 C CA . GLU A 1 146 ? -0.225 14.376 -5.461 1.00 91.06 146 GLU A CA 1
ATOM 1216 C C . GLU A 1 146 ? -0.202 14.735 -3.976 1.00 91.06 146 GLU A C 1
ATOM 1218 O O . GLU A 1 146 ? 0.750 14.457 -3.244 1.00 91.06 146 GLU A O 1
ATOM 1223 N N . THR A 1 147 ? -1.258 15.405 -3.530 1.00 93.19 147 THR A N 1
ATOM 1224 C CA . THR A 1 147 ? -1.446 15.768 -2.125 1.00 93.19 147 THR A CA 1
ATOM 1225 C C . THR A 1 147 ? -2.734 15.170 -1.591 1.00 93.19 147 THR A C 1
ATOM 1227 O O . THR A 1 147 ? -3.615 14.769 -2.352 1.00 93.19 147 THR A O 1
ATOM 1230 N N . ILE A 1 148 ? -2.834 15.094 -0.266 1.00 95.06 148 ILE A N 1
ATOM 1231 C CA . ILE A 1 148 ? -4.045 14.663 0.427 1.00 95.06 148 ILE A CA 1
ATOM 1232 C C . ILE A 1 148 ? -4.616 15.835 1.217 1.00 95.06 148 ILE A C 1
ATOM 1234 O O . ILE A 1 148 ? -3.873 16.527 1.912 1.00 95.06 148 ILE A O 1
ATOM 1238 N N . ASP A 1 149 ? -5.932 16.011 1.135 1.00 94.12 149 ASP A N 1
ATOM 1239 C CA . ASP A 1 149 ? -6.691 16.964 1.946 1.00 94.12 149 ASP A CA 1
ATOM 1240 C C . ASP A 1 149 ? -8.053 16.365 2.354 1.00 94.12 149 ASP A C 1
ATOM 1242 O O . ASP A 1 149 ? -8.352 15.200 2.071 1.00 94.12 149 ASP A O 1
ATOM 1246 N N . ASN A 1 150 ? -8.874 17.141 3.065 1.00 94.81 150 ASN A N 1
ATOM 1247 C CA . ASN A 1 150 ? -10.228 16.779 3.495 1.00 94.81 150 ASN A CA 1
ATOM 1248 C C . ASN A 1 150 ? -10.292 15.452 4.270 1.00 94.81 150 ASN A C 1
ATOM 1250 O O . ASN A 1 150 ? -11.249 14.686 4.149 1.00 94.81 150 ASN A O 1
ATOM 1254 N N . THR A 1 151 ? -9.265 15.160 5.073 1.00 97.88 151 THR A N 1
ATOM 1255 C CA . THR A 1 151 ? -9.253 13.940 5.885 1.00 97.88 151 THR A CA 1
ATOM 1256 C C . THR A 1 151 ? -10.288 14.039 7.006 1.00 97.88 151 THR A C 1
ATOM 1258 O O . THR A 1 151 ? -10.205 14.919 7.861 1.00 97.88 151 THR A O 1
ATOM 1261 N N . SER A 1 152 ? -11.239 13.109 7.034 1.00 97.75 152 SER A N 1
ATOM 1262 C CA . SER A 1 152 ? -12.230 12.954 8.100 1.00 97.75 152 SER A CA 1
ATOM 1263 C C . SER A 1 152 ? -12.111 11.568 8.717 1.00 97.75 152 SER A C 1
ATOM 1265 O O . SER A 1 152 ? -12.036 10.573 7.996 1.00 97.75 152 SER A O 1
ATOM 1267 N N . ILE A 1 153 ? -12.081 11.503 10.048 1.00 97.38 153 ILE A N 1
ATOM 1268 C CA . ILE A 1 153 ? -11.851 10.273 10.811 1.00 97.38 153 ILE A CA 1
ATOM 1269 C C . ILE A 1 153 ? -12.949 10.132 11.862 1.00 97.38 153 ILE A C 1
ATOM 1271 O O . ILE A 1 153 ? -13.194 11.049 12.644 1.00 97.38 153 ILE A O 1
ATOM 1275 N N . ASN A 1 154 ? -13.594 8.970 11.895 1.00 93.31 154 ASN A N 1
ATOM 1276 C CA . ASN A 1 154 ? -14.506 8.562 12.958 1.00 93.31 154 ASN A CA 1
ATOM 1277 C C . ASN A 1 154 ? -14.415 7.038 13.180 1.00 93.31 154 ASN A C 1
ATOM 1279 O O . ASN A 1 154 ? -13.582 6.356 12.586 1.00 93.31 154 ASN A O 1
ATOM 1283 N N . SER A 1 155 ? -15.256 6.496 14.064 1.00 90.44 155 SER A N 1
ATOM 1284 C CA . SER A 1 155 ? -15.238 5.073 14.432 1.00 90.44 155 SER A CA 1
ATOM 1285 C C . SER A 1 155 ? -15.747 4.116 13.349 1.00 90.44 155 SER A C 1
ATOM 1287 O O . SER A 1 155 ? -15.519 2.915 13.454 1.00 90.44 155 SER A O 1
ATOM 1289 N N . GLU A 1 156 ? -16.474 4.615 12.351 1.00 95.19 156 GLU A N 1
ATOM 1290 C CA . GLU A 1 156 ? -17.084 3.807 11.288 1.00 95.19 156 GLU A CA 1
ATOM 1291 C C . GLU A 1 156 ? -16.284 3.874 9.990 1.00 95.19 156 GLU A C 1
ATOM 1293 O O . GLU A 1 156 ? -16.260 2.919 9.216 1.00 95.19 156 GLU A O 1
ATOM 1298 N N . ASN A 1 157 ? -15.651 5.013 9.711 1.00 97.50 157 ASN A N 1
ATOM 1299 C CA . ASN A 1 157 ? -14.849 5.186 8.515 1.00 97.50 157 ASN A CA 1
ATOM 1300 C C . ASN A 1 157 ? -13.831 6.323 8.626 1.00 97.50 157 ASN A C 1
ATOM 1302 O O . ASN A 1 157 ? -13.934 7.235 9.448 1.00 97.50 157 ASN A O 1
ATOM 1306 N N . VAL A 1 158 ? -12.865 6.257 7.716 1.00 98.25 158 VAL A N 1
ATOM 1307 C CA . VAL A 1 158 ? -11.996 7.366 7.337 1.00 98.25 158 VAL A CA 1
ATOM 1308 C C . VAL A 1 158 ? -12.287 7.720 5.888 1.00 98.25 158 VAL A C 1
ATOM 1310 O O . VAL A 1 158 ? -12.462 6.829 5.059 1.00 98.25 158 VAL A O 1
ATOM 1313 N N . THR A 1 159 ? -12.293 9.009 5.569 1.00 98.19 159 THR A N 1
ATOM 1314 C CA . THR A 1 159 ? -12.280 9.489 4.184 1.00 98.19 159 THR A CA 1
ATOM 1315 C C . THR A 1 159 ? -11.174 10.509 3.992 1.00 98.19 159 THR A C 1
ATOM 1317 O O . THR A 1 159 ? -10.851 11.237 4.928 1.00 98.19 159 THR A O 1
ATOM 1320 N N . PHE A 1 160 ? -10.582 10.555 2.804 1.00 97.75 160 PHE A N 1
ATOM 1321 C CA . PHE A 1 160 ? -9.680 11.626 2.397 1.00 97.75 160 PHE A CA 1
ATOM 1322 C C . PHE A 1 160 ? -9.670 11.765 0.878 1.00 97.75 160 PHE A C 1
ATOM 1324 O O . PHE A 1 160 ? -9.897 10.793 0.153 1.00 97.75 160 PHE A O 1
ATOM 1331 N N . ASP A 1 161 ? -9.394 12.975 0.413 1.00 95.50 161 ASP A N 1
ATOM 1332 C CA . ASP A 1 161 ? -9.353 13.303 -1.004 1.00 95.50 161 ASP A CA 1
ATOM 1333 C C . ASP A 1 161 ? -7.899 13.432 -1.456 1.00 95.50 161 ASP A C 1
ATOM 1335 O O . ASP A 1 161 ? -7.061 13.992 -0.747 1.00 95.50 161 ASP A O 1
ATOM 1339 N N . MET A 1 162 ? -7.604 12.917 -2.644 1.00 93.94 162 MET A N 1
ATOM 1340 C CA . MET A 1 162 ? -6.327 13.098 -3.318 1.00 93.94 162 MET A CA 1
ATOM 1341 C C . MET A 1 162 ? -6.463 14.161 -4.401 1.00 93.94 162 MET A C 1
ATOM 1343 O O . MET A 1 162 ? -7.409 14.128 -5.191 1.00 93.94 162 MET A O 1
ATOM 1347 N N . PHE A 1 163 ? -5.493 15.066 -4.477 1.00 91.38 163 PHE A N 1
ATOM 1348 C CA . PHE A 1 163 ? -5.476 16.193 -5.406 1.00 91.38 163 PHE A CA 1
ATOM 1349 C C . PHE A 1 163 ? -4.279 16.101 -6.343 1.00 91.38 163 PHE A C 1
ATOM 1351 O O . PHE A 1 163 ? -3.144 15.884 -5.911 1.00 91.38 163 PHE A O 1
ATOM 1358 N N . ARG A 1 164 ? -4.532 16.301 -7.637 1.00 83.31 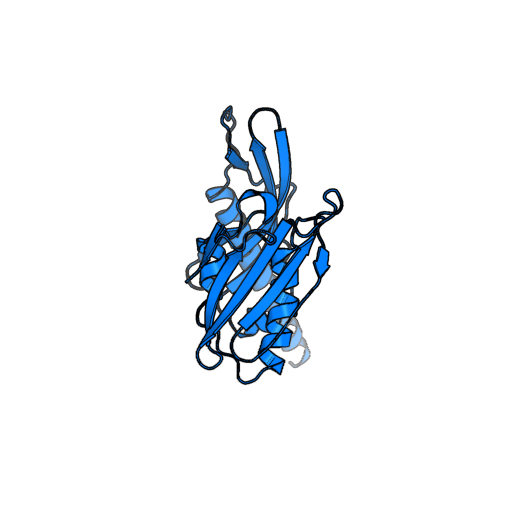164 ARG A N 1
ATOM 1359 C CA . ARG A 1 164 ? -3.481 16.444 -8.645 1.00 83.31 164 ARG A CA 1
ATOM 1360 C C . ARG A 1 164 ? -3.107 17.907 -8.755 1.00 83.31 164 ARG A C 1
ATOM 1362 O O . ARG A 1 164 ? -3.970 18.755 -8.907 1.00 83.31 164 ARG A O 1
ATOM 1369 N N . VAL A 1 165 ? -1.812 18.202 -8.783 1.00 68.44 165 VAL A N 1
ATOM 1370 C CA . VAL A 1 165 ? -1.309 19.581 -8.936 1.00 68.44 165 VAL A CA 1
ATOM 1371 C C . VAL A 1 165 ? -1.800 20.245 -10.236 1.00 68.44 165 VAL A C 1
ATOM 1373 O O . VAL A 1 165 ? -1.899 21.465 -10.310 1.00 68.44 165 VAL A O 1
ATOM 1376 N N . VAL A 1 166 ? -2.104 19.447 -11.263 1.00 65.56 166 VAL A N 1
ATOM 1377 C CA . VAL A 1 166 ? -2.467 19.914 -12.613 1.00 65.56 166 VAL A CA 1
ATOM 1378 C C . VAL A 1 166 ? -3.976 20.039 -12.844 1.00 65.56 166 VAL A C 1
ATOM 1380 O O . VAL A 1 166 ? -4.391 20.739 -13.764 1.00 65.56 166 VAL A O 1
ATOM 1383 N N . GLU A 1 167 ? -4.794 19.372 -12.033 1.00 64.25 167 GLU A N 1
ATOM 1384 C CA . GLU A 1 167 ? -6.253 19.390 -12.138 1.00 64.25 167 GLU A CA 1
ATOM 1385 C C . GLU A 1 167 ? -6.777 20.206 -10.951 1.00 64.25 167 GLU A C 1
ATOM 1387 O O . GLU A 1 167 ? -6.481 19.892 -9.804 1.00 64.25 167 GLU A O 1
ATOM 1392 N N . ASN A 1 168 ? -7.520 21.289 -11.198 1.00 64.00 168 ASN A N 1
ATOM 1393 C CA . ASN A 1 168 ? -8.114 22.108 -10.133 1.00 64.00 168 ASN A CA 1
ATOM 1394 C C . ASN A 1 168 ? -9.255 21.338 -9.432 1.00 64.00 168 ASN A C 1
ATOM 1396 O O . ASN A 1 168 ? -10.424 21.673 -9.610 1.00 64.00 168 ASN A O 1
ATOM 1400 N N . GLY A 1 169 ? -8.933 20.297 -8.663 1.00 76.69 169 GLY A N 1
ATOM 1401 C CA . GLY A 1 169 ? -9.909 19.451 -7.982 1.00 76.69 169 GLY A CA 1
ATOM 1402 C C . GLY A 1 169 ? -9.313 18.171 -7.397 1.00 76.69 169 GLY A C 1
ATOM 1403 O O . GLY A 1 169 ? -8.170 17.797 -7.669 1.00 76.69 169 GLY A O 1
ATOM 1404 N N . ALA A 1 170 ? -10.106 17.501 -6.563 1.00 85.12 170 ALA A N 1
ATOM 1405 C CA . ALA A 1 170 ? -9.793 16.143 -6.141 1.00 85.12 170 ALA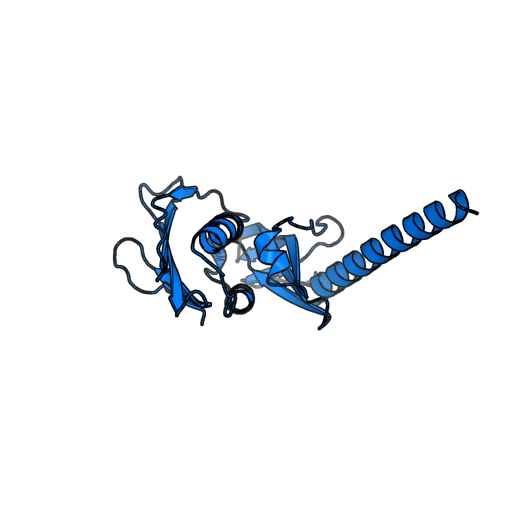 A CA 1
ATOM 1406 C C . ALA A 1 170 ? -9.934 15.213 -7.353 1.00 85.12 170 ALA A C 1
ATOM 1408 O O . ALA A 1 170 ? -10.892 15.347 -8.110 1.00 85.12 170 ALA A O 1
ATOM 1409 N N . TYR A 1 171 ? -9.020 14.258 -7.521 1.00 88.06 171 TYR A N 1
ATOM 1410 C CA . TYR A 1 171 ? -9.083 13.266 -8.605 1.00 88.06 171 TYR A CA 1
ATOM 1411 C C . TYR A 1 171 ? -9.462 11.864 -8.106 1.00 88.06 171 TYR A C 1
ATOM 1413 O O . TYR A 1 171 ? -9.966 11.049 -8.877 1.00 88.06 171 TYR A O 1
ATOM 1421 N N . ARG A 1 172 ? -9.249 11.580 -6.814 1.00 91.88 172 ARG A N 1
ATOM 1422 C CA . ARG A 1 172 ? -9.688 10.352 -6.132 1.00 91.88 172 ARG A CA 1
ATOM 1423 C C . ARG A 1 172 ? -10.153 10.671 -4.719 1.00 91.88 172 ARG A C 1
ATOM 1425 O O . ARG A 1 172 ? -9.588 11.548 -4.067 1.00 91.88 172 ARG A O 1
ATOM 1432 N N . LYS A 1 173 ? -11.149 9.937 -4.234 1.00 95.69 173 LYS A N 1
ATOM 1433 C CA . LYS A 1 173 ? -11.574 9.947 -2.832 1.00 95.69 173 LYS A CA 1
ATOM 1434 C C . LYS A 1 173 ? -11.425 8.541 -2.274 1.00 95.69 173 LYS A C 1
ATOM 1436 O O . LYS A 1 173 ? -12.094 7.620 -2.728 1.00 95.69 173 LYS A O 1
ATOM 1441 N N . ILE A 1 174 ? -10.590 8.383 -1.254 1.00 97.81 174 ILE A N 1
ATOM 1442 C CA . ILE A 1 174 ? -10.414 7.100 -0.577 1.00 97.81 174 ILE A CA 1
ATOM 1443 C C . ILE A 1 174 ? -11.319 7.053 0.648 1.00 97.81 174 ILE A C 1
ATOM 1445 O O . ILE A 1 174 ? -11.337 7.982 1.458 1.00 97.81 174 ILE A O 1
ATOM 1449 N N . LYS A 1 175 ? -12.052 5.949 0.804 1.00 98.25 175 LYS A N 1
ATOM 1450 C CA . LYS A 1 175 ? -12.844 5.627 1.992 1.00 98.25 175 LYS A CA 1
ATOM 1451 C C . LYS A 1 175 ? -12.372 4.307 2.589 1.00 98.25 175 LYS A C 1
ATOM 1453 O O . LYS A 1 175 ? -12.382 3.282 1.920 1.00 98.25 175 LYS A O 1
ATOM 1458 N N . ILE A 1 176 ? -12.015 4.321 3.866 1.00 98.50 176 ILE A N 1
ATOM 1459 C CA . ILE A 1 176 ? -11.663 3.130 4.642 1.00 98.50 176 ILE A CA 1
ATOM 1460 C C . ILE A 1 176 ? -12.815 2.856 5.598 1.00 98.50 176 ILE A C 1
ATOM 1462 O O . ILE A 1 176 ? -13.214 3.753 6.337 1.00 98.50 176 ILE A O 1
ATOM 1466 N N . VAL A 1 177 ? -13.373 1.649 5.566 1.00 98.31 177 VAL A N 1
ATOM 1467 C CA . VAL A 1 177 ? -14.550 1.268 6.357 1.00 98.31 177 VAL A CA 1
ATOM 1468 C C . VAL A 1 177 ? -14.144 0.339 7.488 1.00 98.31 177 VAL A C 1
ATOM 1470 O O . VAL A 1 177 ? -13.425 -0.642 7.273 1.00 98.31 177 VAL A O 1
ATOM 1473 N N . PHE A 1 178 ? -14.658 0.627 8.680 1.00 97.38 178 PHE A N 1
ATOM 1474 C CA . PHE A 1 178 ? -14.449 -0.167 9.879 1.00 97.38 178 PHE A CA 1
ATOM 1475 C C . PHE A 1 178 ? -15.761 -0.795 10.354 1.00 97.38 178 PHE A C 1
ATOM 1477 O O . PHE A 1 178 ? -16.804 -0.146 10.382 1.00 97.38 178 PHE A O 1
ATOM 1484 N N . ASP A 1 179 ? -15.696 -2.047 10.799 1.00 96.31 179 ASP A N 1
ATOM 1485 C CA . ASP A 1 179 ? -16.751 -2.686 11.591 1.00 96.31 179 ASP A CA 1
ATOM 1486 C C . ASP A 1 179 ? -16.182 -3.003 12.971 1.00 96.31 179 ASP A C 1
ATOM 1488 O O . ASP A 1 179 ? -15.269 -3.815 13.095 1.00 96.31 179 ASP A O 1
ATOM 1492 N N . LYS A 1 180 ? -16.685 -2.335 14.015 1.00 93.12 180 LYS A N 1
ATOM 1493 C CA . LYS A 1 180 ? -16.191 -2.484 15.399 1.00 93.12 180 LYS A CA 1
ATOM 1494 C C . LYS A 1 180 ? -14.662 -2.363 15.498 1.00 93.12 180 LYS A C 1
ATOM 1496 O O . LYS A 1 180 ? -14.017 -3.183 16.149 1.00 93.12 180 LYS A O 1
ATOM 1501 N N . MET A 1 181 ? -14.101 -1.332 14.862 1.00 93.56 181 MET A N 1
ATOM 1502 C CA . MET A 1 181 ? -12.655 -1.072 14.790 1.00 93.56 181 MET A CA 1
ATOM 1503 C C . MET A 1 181 ? -11.840 -2.131 14.022 1.00 93.56 181 MET A C 1
ATOM 1505 O O . MET A 1 181 ? -10.626 -2.196 14.171 1.00 93.56 181 MET A O 1
ATOM 1509 N N . ASP A 1 182 ? -12.475 -2.962 13.199 1.00 96.88 182 ASP A N 1
ATOM 1510 C CA . ASP A 1 182 ? -11.807 -3.888 12.280 1.00 96.88 182 ASP A CA 1
ATOM 1511 C C . ASP A 1 182 ? -11.867 -3.328 10.853 1.00 96.88 182 ASP A C 1
ATOM 1513 O O . ASP A 1 182 ? -12.958 -3.015 10.371 1.00 96.88 182 ASP A O 1
ATOM 1517 N N . LEU A 1 183 ? -10.721 -3.183 10.180 1.00 98.00 183 LEU A N 1
ATOM 1518 C CA . LEU A 1 183 ? -10.645 -2.694 8.802 1.00 98.00 183 LEU A CA 1
ATOM 1519 C C . LEU A 1 183 ? -11.278 -3.714 7.853 1.00 98.00 183 LEU A C 1
ATOM 1521 O O . LEU A 1 183 ? -10.730 -4.795 7.637 1.00 98.00 183 LEU A O 1
ATOM 1525 N N . LYS A 1 184 ? -12.426 -3.360 7.267 1.00 98.19 184 LYS A N 1
ATOM 1526 C CA . LYS A 1 184 ? -13.186 -4.244 6.373 1.00 98.19 184 LYS A CA 1
ATOM 1527 C C . LYS A 1 184 ? -12.991 -3.933 4.911 1.00 98.19 184 LYS A C 1
ATOM 1529 O O . LYS A 1 184 ? -12.896 -4.857 4.115 1.00 98.19 184 LYS A O 1
ATOM 1534 N N . GLU A 1 185 ? -12.986 -2.651 4.566 1.00 98.25 185 GLU A N 1
ATOM 1535 C CA . GLU A 1 185 ? -12.983 -2.249 3.167 1.00 98.25 185 GLU A CA 1
ATOM 1536 C C . GLU A 1 185 ? -12.094 -1.031 2.941 1.00 98.25 185 GLU A C 1
ATOM 1538 O O . GLU A 1 185 ? -12.027 -0.129 3.779 1.00 98.25 185 GLU A O 1
ATOM 1543 N N . ILE A 1 186 ? -11.442 -1.001 1.781 1.00 98.38 186 ILE A N 1
ATOM 1544 C CA . ILE A 1 186 ? -10.782 0.186 1.235 1.00 98.38 186 ILE A CA 1
ATOM 1545 C C . ILE A 1 186 ? -11.431 0.439 -0.117 1.00 98.38 186 ILE A C 1
ATOM 1547 O O . ILE A 1 186 ? -11.424 -0.435 -0.981 1.00 98.38 186 ILE A O 1
ATOM 1551 N N . ILE A 1 187 ? -12.025 1.611 -0.276 1.00 97.88 187 ILE A N 1
ATOM 1552 C CA . ILE A 1 187 ? -12.829 1.976 -1.434 1.00 97.88 187 ILE A CA 1
ATOM 1553 C C . ILE A 1 187 ? -12.185 3.193 -2.081 1.00 97.88 187 ILE A C 1
ATOM 1555 O O . ILE A 1 187 ? -11.922 4.183 -1.398 1.00 97.88 187 ILE A O 1
ATOM 1559 N N . ASP A 1 188 ? -11.954 3.117 -3.384 1.00 96.25 188 ASP A N 1
ATOM 1560 C CA . ASP A 1 188 ? -11.598 4.267 -4.203 1.00 96.25 188 ASP A CA 1
ATOM 1561 C C . ASP A 1 188 ? -12.833 4.746 -4.963 1.00 96.25 188 ASP A C 1
ATOM 1563 O O . ASP A 1 188 ? -13.531 3.962 -5.611 1.00 96.25 188 ASP A O 1
ATOM 1567 N N . LEU A 1 189 ? -13.116 6.035 -4.840 1.00 95.00 189 LEU A N 1
ATOM 1568 C CA . LEU A 1 189 ? -14.305 6.687 -5.355 1.00 95.00 189 LEU A CA 1
ATOM 1569 C C . LEU A 1 189 ? -13.910 7.819 -6.298 1.00 95.00 189 LEU A C 1
ATOM 1571 O O . LEU A 1 189 ? -12.956 8.564 -6.047 1.00 95.00 189 LEU A O 1
ATOM 1575 N N . ASN A 1 190 ? -14.733 8.029 -7.321 1.00 91.00 190 ASN A N 1
ATOM 1576 C CA . ASN A 1 190 ? -14.763 9.302 -8.017 1.00 91.00 190 ASN A CA 1
ATOM 1577 C C . ASN A 1 190 ? -15.180 10.407 -7.021 1.00 91.00 190 ASN A C 1
ATOM 1579 O O . ASN A 1 190 ? -16.229 10.285 -6.381 1.00 91.00 190 ASN A O 1
ATOM 1583 N N . PRO A 1 191 ? -14.396 11.482 -6.856 1.00 88.62 191 PRO A N 1
ATOM 1584 C CA . PRO A 1 191 ? -14.685 12.506 -5.856 1.00 88.62 191 PRO A CA 1
ATOM 1585 C C . PRO A 1 191 ? -15.917 13.364 -6.187 1.00 88.62 191 PRO A C 1
ATOM 1587 O O . PRO A 1 191 ? -16.519 13.913 -5.265 1.00 88.62 191 PRO A O 1
ATOM 1590 N N . GLU A 1 192 ? -16.310 13.464 -7.461 1.00 87.44 192 GLU A N 1
ATOM 1591 C CA . GLU A 1 192 ? -17.472 14.241 -7.907 1.00 87.44 192 GLU A CA 1
ATOM 1592 C C . GLU A 1 192 ? -18.754 13.402 -7.924 1.00 87.44 192 GLU A C 1
ATOM 1594 O O . GLU A 1 192 ? -19.784 13.825 -7.399 1.00 87.44 192 GLU A O 1
ATOM 1599 N N . THR A 1 193 ? -18.703 12.205 -8.516 1.00 91.50 193 THR A N 1
ATOM 1600 C CA . THR A 1 193 ? -19.892 11.355 -8.714 1.00 91.50 193 THR A CA 1
ATOM 1601 C C . THR A 1 193 ? -20.129 10.369 -7.572 1.00 91.50 193 THR A C 1
ATOM 1603 O O . THR A 1 193 ? -21.234 9.843 -7.443 1.00 91.50 193 THR A O 1
ATOM 1606 N N . LEU A 1 194 ? -19.114 10.122 -6.734 1.00 91.31 194 LEU A N 1
ATOM 1607 C CA . LEU A 1 194 ? -19.082 9.068 -5.710 1.00 91.31 194 LEU A CA 1
ATOM 1608 C C . LEU A 1 194 ? -19.253 7.648 -6.271 1.00 91.31 194 LEU A C 1
ATOM 1610 O O . LEU A 1 194 ? -19.529 6.711 -5.519 1.00 91.31 194 LEU A O 1
ATOM 1614 N N . GLU A 1 195 ? -19.072 7.472 -7.581 1.00 93.12 195 GLU A N 1
ATOM 1615 C CA . GLU A 1 195 ? -19.019 6.154 -8.203 1.00 93.12 195 GLU A CA 1
ATOM 1616 C C . GLU A 1 195 ? -17.781 5.392 -7.725 1.00 93.12 195 GLU A C 1
ATOM 1618 O O . GLU A 1 195 ? -16.699 5.959 -7.561 1.00 93.12 195 GLU A O 1
ATOM 1623 N N . ILE A 1 196 ? -17.947 4.091 -7.486 1.00 94.25 196 ILE A N 1
ATOM 1624 C CA . ILE A 1 196 ? -16.863 3.220 -7.034 1.00 94.25 196 ILE A CA 1
ATOM 1625 C C . ILE A 1 196 ? -15.960 2.903 -8.223 1.00 94.25 196 ILE A C 1
ATOM 1627 O O . ILE A 1 196 ? -16.404 2.269 -9.179 1.00 94.25 196 ILE A O 1
ATOM 1631 N N . HIS A 1 197 ? -14.693 3.304 -8.128 1.00 90.38 197 HIS A N 1
ATOM 1632 C CA . HIS A 1 197 ? -13.644 2.854 -9.037 1.00 90.38 197 HIS A CA 1
ATOM 1633 C C . HIS A 1 197 ? -13.138 1.471 -8.631 1.00 90.38 197 HIS A C 1
ATOM 1635 O O . HIS A 1 197 ? -13.074 0.576 -9.465 1.00 90.38 197 HIS A O 1
ATOM 1641 N N . ASP A 1 198 ? -12.834 1.289 -7.343 1.00 93.12 198 ASP A N 1
ATOM 1642 C CA . ASP A 1 198 ? -12.303 0.039 -6.808 1.00 93.12 198 ASP A CA 1
ATOM 1643 C C . ASP A 1 198 ? -12.773 -0.222 -5.381 1.00 93.12 198 ASP A C 1
ATOM 1645 O O . ASP A 1 198 ? -13.048 0.694 -4.601 1.00 93.12 198 ASP A O 1
ATOM 1649 N N . ILE A 1 199 ? -12.820 -1.506 -5.025 1.00 96.12 199 ILE A N 1
ATOM 1650 C CA . ILE A 1 199 ? -13.108 -1.952 -3.666 1.00 96.12 199 ILE A CA 1
ATOM 1651 C C . ILE A 1 199 ? -12.243 -3.149 -3.276 1.00 96.12 199 ILE A C 1
ATOM 1653 O O . ILE A 1 199 ? -12.228 -4.195 -3.931 1.00 96.12 199 ILE A O 1
ATOM 1657 N N . ILE A 1 200 ? -11.548 -2.997 -2.156 1.00 97.19 200 ILE A N 1
ATOM 1658 C CA . ILE A 1 200 ? -10.770 -4.041 -1.500 1.00 97.19 200 ILE A CA 1
ATOM 1659 C C . ILE A 1 200 ? -11.571 -4.525 -0.298 1.00 97.19 200 ILE A C 1
ATOM 1661 O O . ILE A 1 200 ? -12.015 -3.703 0.500 1.00 97.19 200 ILE A O 1
ATOM 1665 N N . LYS A 1 201 ? -11.752 -5.842 -0.189 1.00 93.75 201 LYS A N 1
ATOM 1666 C CA . LYS A 1 201 ? -12.421 -6.538 0.916 1.00 93.75 201 LYS A CA 1
ATOM 1667 C C . LYS A 1 201 ? -11.624 -7.769 1.319 1.00 93.75 201 LYS A C 1
ATOM 1669 O O . LYS A 1 201 ? -10.798 -8.219 0.488 1.00 93.75 201 LYS A O 1
#

Mean predicted aligned error: 7.3 Å

Nearest PDB structures (foldseek):
  6o8g-assembly1_A  TM=5.567E-01  e=3.113E-01  [Bacillus] caldotenax
  2nmv-assembly1_A  TM=5.302E-01  e=3.894E-01  Bacillus subtilis
  2d7d-assembly1_A  TM=4.554E-01  e=2.783E-01  Bacillus subtilis
  6w3d-assembly1_A  TM=5.406E-01  e=1.333E+00  synthetic construct
  8j1c-assembly1_B  TM=2.738E-01  e=4.083E+00  Pseudomonas veronii

pLDDT: mean 87.48, std 14.68, range [42.22, 98.5]

Sequence (201 aa):
MKKIILYIFLIIGLNGFSQESNQLIKLLTEKFPVKESFVADGIWIYHSEFNKPKKLEMPFIQSNLTNYELYSVKITNYLDYHVNDCDCLILFDKSKNTINFAPPLWYSGLEKDFYKNFIGIKFKDISEIEKFVKEFQSIILYGTNETIDNTSINSENVTFDMFRVVENGAYRKIKIVFDKMDLKEIIDLNPETLEIHDIIK

Foldseek 3Di:
DVVVVVVVVVVVVVVVVVVVQVLVLVQLCVVQPDDPDDQDAFHKHADSVPKGWAWDDQPLVCVQLVQWTKTWIFIWGDHRPDIDTFGWIWIQRNVVSHIDIGTQCVPPHPRQSVCLSLAFRADPDQVSVVSVVVSVLVNNCGRHPWDKDPWDGDQAKTKIFIGDPPDPDTQWIWIFGDDRRGTHKIFIAGPPPRHTPDIHD

Secondary structure (DSSP, 8-state):
-HHHHHHHHHHHHHHHHHHHHHHHHHHHHHHS---S----TTEEE--TTT---EE---HHHHHHSTTEEEEEEEEEEEETTEEEEEEEEEEEETTTTEEEEE--HHHHSS-HHHHGGGTT-B-SSHHHHHHHHHHHHHHHTTT---EEEEEEE-SSEEEEEEE-TTSSSEEEEEEEEEETTEEEEEEEE-TTT--EEEEE-

Organism: NCBI:txid1299341

Radius of gyration: 19.18 Å; Cα contacts (8 Å, |Δi|>4): 357; chains: 1; bounding box: 54×40×56 Å